Protein AF-A0A8H6AA14-F1 (afdb_monomer_lite)

Structure (mmCIF, N/CA/C/O backbone):
data_AF-A0A8H6AA14-F1
#
_entry.id   AF-A0A8H6AA14-F1
#
loop_
_atom_site.group_PDB
_atom_site.id
_atom_site.type_symbol
_atom_site.label_atom_id
_atom_site.label_alt_id
_atom_site.label_comp_id
_atom_site.label_asym_id
_atom_site.label_entity_id
_atom_site.label_seq_id
_atom_site.pdbx_PDB_ins_code
_atom_site.Cartn_x
_atom_site.Cartn_y
_atom_site.Cartn_z
_atom_site.occupancy
_atom_site.B_iso_or_equiv
_atom_site.auth_seq_id
_atom_site.auth_comp_id
_atom_site.auth_asym_id
_atom_site.auth_atom_id
_atom_site.pdbx_PDB_model_num
ATOM 1 N N . MET A 1 1 ? 26.663 -6.557 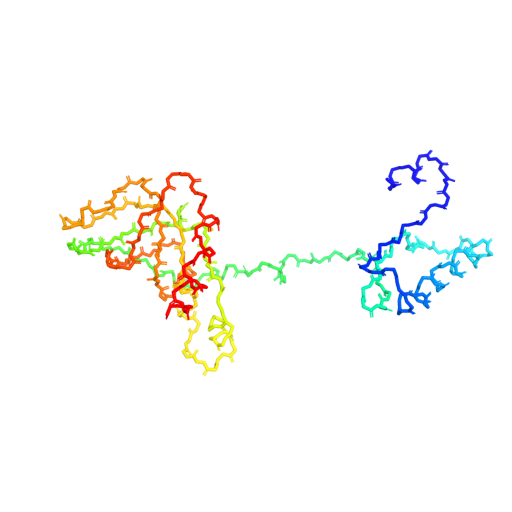-14.236 1.00 60.75 1 MET A N 1
ATOM 2 C CA . MET A 1 1 ? 26.935 -5.827 -15.497 1.00 60.75 1 MET A CA 1
ATOM 3 C C . MET A 1 1 ? 27.738 -4.546 -15.271 1.00 60.75 1 MET A C 1
ATOM 5 O O . MET A 1 1 ? 28.820 -4.457 -15.830 1.00 60.75 1 MET A O 1
ATOM 9 N N . ARG A 1 2 ? 27.305 -3.604 -14.412 1.00 67.81 2 ARG A N 1
ATOM 10 C CA . ARG A 1 2 ? 28.061 -2.362 -14.111 1.00 67.81 2 ARG A CA 1
ATOM 11 C C . ARG A 1 2 ? 29.506 -2.597 -13.630 1.00 67.81 2 ARG A C 1
ATOM 13 O O . ARG A 1 2 ? 30.420 -1.996 -14.179 1.00 67.81 2 ARG A O 1
ATOM 20 N N . THR A 1 3 ? 29.708 -3.508 -12.676 1.00 71.81 3 THR A N 1
ATOM 21 C CA . THR A 1 3 ? 31.042 -3.873 -12.153 1.00 71.81 3 THR A CA 1
ATOM 22 C C . THR A 1 3 ? 31.925 -4.509 -13.226 1.00 71.81 3 THR A C 1
ATOM 24 O O . THR A 1 3 ? 33.046 -4.073 -13.441 1.00 71.81 3 THR A O 1
ATOM 27 N N . ALA A 1 4 ? 31.374 -5.460 -13.989 1.00 67.44 4 ALA A N 1
ATOM 28 C CA . ALA A 1 4 ? 32.085 -6.111 -15.088 1.00 67.44 4 ALA A CA 1
ATOM 29 C C . ALA A 1 4 ? 32.545 -5.120 -16.176 1.00 67.44 4 ALA A C 1
ATOM 31 O O . ALA A 1 4 ? 33.612 -5.310 -16.743 1.00 67.44 4 ALA A O 1
ATOM 32 N N . ARG A 1 5 ? 31.788 -4.045 -16.446 1.00 72.06 5 ARG A N 1
ATOM 33 C CA . ARG A 1 5 ? 32.219 -2.978 -17.366 1.00 72.06 5 ARG A CA 1
ATOM 34 C C . ARG A 1 5 ? 33.437 -2.214 -16.839 1.00 72.06 5 ARG A C 1
ATOM 36 O O . ARG A 1 5 ? 34.335 -1.916 -17.612 1.00 72.06 5 ARG A O 1
ATOM 43 N N . GLN A 1 6 ? 33.461 -1.898 -15.545 1.00 69.38 6 GLN A N 1
ATOM 44 C CA . GLN A 1 6 ? 34.562 -1.146 -14.931 1.00 69.38 6 GLN A CA 1
ATOM 45 C C . GLN A 1 6 ? 35.826 -1.990 -14.743 1.00 69.38 6 GLN A C 1
ATOM 47 O O . GLN A 1 6 ? 36.925 -1.468 -14.872 1.00 69.38 6 GLN A O 1
ATOM 52 N N . GLU A 1 7 ? 35.677 -3.282 -14.449 1.00 75.06 7 GLU A N 1
ATOM 53 C CA . GLU A 1 7 ? 36.809 -4.172 -14.163 1.00 75.06 7 GLU A CA 1
ATOM 54 C C . GLU A 1 7 ? 37.401 -4.832 -15.413 1.00 75.06 7 GLU A C 1
ATOM 56 O O . GLU A 1 7 ? 38.596 -5.114 -15.442 1.00 75.06 7 GLU A O 1
ATOM 61 N N . LEU A 1 8 ? 36.588 -5.096 -16.442 1.00 74.06 8 LEU A N 1
ATOM 62 C CA . LEU A 1 8 ? 37.036 -5.790 -17.657 1.00 74.06 8 LEU A CA 1
ATOM 63 C C . LEU A 1 8 ? 37.378 -4.841 -18.813 1.00 74.06 8 LEU A C 1
ATOM 65 O O . LEU A 1 8 ? 37.746 -5.336 -19.875 1.00 74.06 8 LEU A O 1
ATOM 69 N N . ASP A 1 9 ? 37.208 -3.526 -18.629 1.00 66.00 9 ASP A N 1
ATOM 70 C CA . ASP A 1 9 ? 37.401 -2.479 -19.650 1.00 66.00 9 ASP A CA 1
ATOM 71 C C . ASP A 1 9 ? 36.726 -2.811 -20.999 1.00 66.00 9 ASP A C 1
ATOM 73 O O . ASP A 1 9 ? 37.245 -2.565 -22.086 1.00 66.00 9 ASP A O 1
ATOM 77 N N . LYS A 1 10 ? 35.552 -3.454 -20.930 1.00 68.06 10 LYS A N 1
ATOM 78 C CA . LYS A 1 10 ? 34.749 -3.819 -22.103 1.00 68.06 10 LYS A CA 1
ATOM 79 C C . LYS A 1 10 ? 33.637 -2.806 -22.302 1.00 68.06 10 LYS A C 1
ATOM 81 O O . LYS A 1 10 ? 32.900 -2.523 -21.358 1.00 68.06 10 LYS A O 1
ATOM 86 N N . ASP A 1 11 ? 33.443 -2.354 -23.538 1.00 72.25 11 ASP A N 1
ATOM 87 C CA . ASP A 1 11 ? 32.326 -1.479 -23.900 1.00 72.25 11 ASP A CA 1
ATOM 88 C C . ASP A 1 11 ? 31.006 -2.268 -23.948 1.00 72.25 11 ASP A C 1
ATOM 90 O O . ASP A 1 11 ? 30.581 -2.793 -24.976 1.00 72.25 11 ASP A O 1
ATOM 94 N N . ILE A 1 12 ? 30.400 -2.448 -22.773 1.00 77.44 12 ILE A N 1
ATOM 95 C CA . ILE A 1 12 ? 29.151 -3.188 -22.596 1.00 77.44 12 ILE A CA 1
ATOM 96 C C . ILE A 1 12 ? 28.013 -2.198 -22.344 1.00 77.44 12 ILE A C 1
ATOM 98 O O . ILE A 1 12 ? 27.970 -1.518 -21.309 1.00 77.44 12 ILE A O 1
ATOM 102 N N . VAL A 1 13 ? 27.038 -2.194 -23.253 1.00 81.94 13 VAL A N 1
ATOM 103 C CA . VAL A 1 13 ? 25.777 -1.457 -23.123 1.00 81.94 13 VAL A CA 1
ATOM 104 C C . VAL A 1 13 ? 24.651 -2.405 -22.716 1.00 81.94 13 VAL A C 1
ATOM 106 O O . VAL A 1 13 ? 24.553 -3.530 -23.200 1.00 81.94 13 VAL A O 1
ATOM 109 N N . THR A 1 14 ? 23.795 -1.948 -21.806 1.00 85.50 14 THR A N 1
ATOM 110 C CA . THR A 1 14 ? 22.588 -2.662 -21.375 1.00 85.50 14 THR A CA 1
ATOM 111 C C . THR A 1 14 ? 21.354 -1.963 -21.938 1.00 85.50 14 THR A C 1
ATOM 113 O O . THR A 1 14 ? 21.217 -0.746 -21.800 1.00 85.50 14 THR A O 1
ATOM 116 N N . VAL A 1 15 ? 20.463 -2.734 -22.561 1.00 88.06 15 VAL A N 1
ATOM 117 C CA . VAL A 1 15 ? 19.163 -2.266 -23.053 1.00 88.06 15 VAL A CA 1
ATOM 118 C C . VAL A 1 15 ? 18.080 -3.157 -22.461 1.00 88.06 15 VAL A C 1
ATOM 120 O O . VAL A 1 15 ? 18.102 -4.369 -22.665 1.00 88.06 15 VAL A O 1
ATOM 123 N N . GLU A 1 16 ? 17.158 -2.561 -21.716 1.00 90.25 16 GLU A N 1
ATOM 124 C CA . GLU A 1 16 ? 15.963 -3.223 -21.196 1.00 90.25 16 GLU A CA 1
ATOM 125 C C . GLU A 1 16 ? 14.781 -2.955 -22.131 1.00 90.25 16 GLU A C 1
ATOM 127 O O . GLU A 1 16 ? 14.622 -1.842 -22.628 1.00 90.25 16 GLU A O 1
ATOM 132 N N . LEU A 1 17 ? 13.976 -3.977 -22.403 1.00 90.62 17 LEU A N 1
ATOM 133 C CA . LEU A 1 17 ? 12.842 -3.918 -23.324 1.00 90.62 17 LEU A CA 1
ATOM 134 C C . LEU A 1 17 ? 11.603 -4.430 -22.596 1.00 90.62 17 LEU A C 1
ATOM 136 O O . LEU A 1 17 ? 11.635 -5.526 -22.036 1.00 90.62 17 LEU A O 1
ATOM 140 N N . ASP A 1 18 ? 10.512 -3.671 -22.645 1.00 89.62 18 ASP A N 1
ATOM 141 C CA . ASP A 1 18 ? 9.200 -4.134 -22.189 1.00 89.62 18 ASP A CA 1
ATOM 142 C C . ASP A 1 18 ? 8.660 -5.264 -23.084 1.00 89.62 18 ASP A C 1
ATOM 144 O O . ASP A 1 18 ? 8.129 -6.265 -22.594 1.00 89.62 18 ASP A O 1
ATOM 148 N N . ARG A 1 19 ? 8.825 -5.124 -24.405 1.00 87.19 19 ARG A N 1
ATOM 149 C CA . ARG A 1 19 ? 8.466 -6.097 -25.440 1.00 87.19 19 ARG A CA 1
ATOM 150 C C . ARG A 1 19 ? 9.470 -6.054 -26.587 1.00 87.19 19 ARG A C 1
ATOM 152 O O . ARG A 1 19 ? 9.967 -4.999 -26.965 1.00 87.19 19 ARG A O 1
ATOM 159 N N . PHE A 1 20 ? 9.728 -7.216 -27.180 1.00 88.56 20 PHE A N 1
ATOM 160 C CA . PHE A 1 20 ? 10.555 -7.333 -28.380 1.00 88.56 20 PHE A CA 1
ATOM 161 C C . PHE A 1 20 ? 9.657 -7.412 -29.619 1.00 88.56 20 PHE A C 1
ATOM 163 O O . PHE A 1 20 ? 9.232 -8.494 -30.024 1.00 88.56 20 PHE A O 1
ATOM 170 N N . ASP A 1 21 ? 9.313 -6.254 -30.182 1.00 90.06 21 ASP A N 1
ATOM 171 C CA . ASP A 1 21 ? 8.393 -6.140 -31.317 1.00 90.06 21 ASP A CA 1
ATOM 172 C C . ASP A 1 21 ? 8.803 -5.058 -32.336 1.00 90.06 21 ASP A C 1
ATOM 174 O O . ASP A 1 21 ? 9.800 -4.345 -32.178 1.00 90.06 21 ASP A O 1
ATOM 178 N N . ALA A 1 22 ? 8.003 -4.914 -33.397 1.00 90.06 22 ALA A N 1
ATOM 179 C CA . ALA A 1 22 ? 8.239 -3.931 -34.452 1.00 90.06 22 ALA A CA 1
ATOM 180 C C . ALA A 1 22 ? 8.207 -2.472 -33.956 1.00 90.06 22 ALA A C 1
ATOM 182 O O . ALA A 1 22 ? 8.804 -1.610 -34.598 1.00 90.06 22 ALA A O 1
ATOM 183 N N . LYS A 1 23 ? 7.545 -2.181 -32.826 1.00 89.62 23 LYS A N 1
ATOM 184 C CA . LYS A 1 23 ? 7.513 -0.836 -32.233 1.00 89.62 23 LYS A CA 1
ATOM 185 C C . LYS A 1 23 ? 8.811 -0.515 -31.497 1.00 89.62 23 LYS A C 1
ATOM 187 O O . LYS A 1 23 ? 9.264 0.622 -31.552 1.00 89.62 23 LYS A O 1
ATOM 192 N N . SER A 1 24 ? 9.428 -1.504 -30.849 1.00 90.06 24 SER A N 1
ATOM 193 C CA . SER A 1 24 ? 10.725 -1.346 -30.172 1.00 90.06 24 SER A CA 1
ATOM 194 C C . SER A 1 24 ? 11.923 -1.282 -31.132 1.00 90.06 24 SER A C 1
ATOM 196 O O . SER A 1 24 ? 12.962 -0.709 -30.793 1.00 90.06 24 SER A O 1
ATOM 198 N N . ALA A 1 25 ? 11.786 -1.836 -32.344 1.00 89.69 25 ALA A N 1
ATOM 199 C CA . ALA A 1 25 ? 12.891 -2.001 -33.289 1.00 89.69 25 ALA A CA 1
ATOM 200 C C . ALA A 1 25 ? 13.594 -0.683 -33.691 1.00 89.69 25 ALA A C 1
ATOM 202 O O . ALA A 1 25 ? 14.828 -0.659 -33.688 1.00 89.69 25 ALA A O 1
ATOM 203 N N . PRO A 1 26 ? 12.887 0.432 -33.975 1.00 91.38 26 PRO A N 1
ATOM 204 C CA . PRO A 1 26 ? 13.539 1.701 -34.299 1.00 91.38 26 PRO A CA 1
ATOM 205 C C . PRO A 1 26 ? 14.348 2.272 -33.130 1.00 91.38 26 PRO A C 1
ATOM 207 O O . PRO A 1 26 ? 15.459 2.760 -33.332 1.00 91.38 2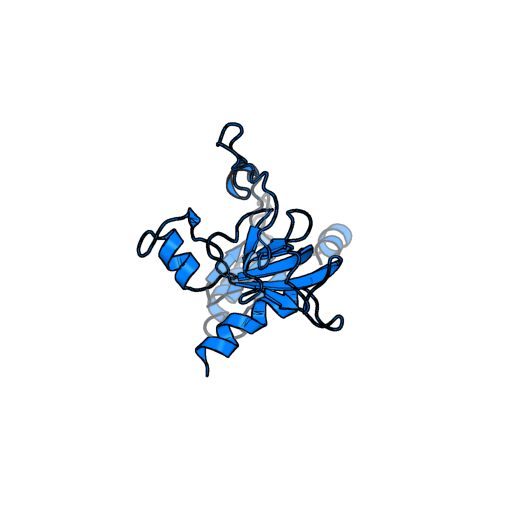6 PRO A O 1
ATOM 210 N N . ALA A 1 27 ? 13.823 2.184 -31.904 1.00 87.31 27 ALA A N 1
ATOM 211 C CA . ALA A 1 27 ? 14.513 2.648 -30.701 1.00 87.31 27 ALA A CA 1
ATOM 212 C C . ALA A 1 27 ? 15.769 1.810 -30.415 1.00 87.31 27 ALA A C 1
ATOM 214 O O . ALA A 1 27 ? 16.825 2.358 -30.099 1.00 87.31 27 ALA A O 1
ATOM 215 N N . LEU A 1 28 ? 15.693 0.489 -30.604 1.00 87.38 28 LEU A N 1
ATOM 216 C CA . LEU A 1 28 ? 16.850 -0.394 -30.479 1.00 87.38 28 LEU A CA 1
ATOM 217 C C . LEU A 1 28 ? 17.919 -0.080 -31.538 1.00 87.38 28 LEU A C 1
ATOM 219 O O . LEU A 1 28 ? 19.103 -0.005 -31.210 1.00 87.38 28 LEU A O 1
ATOM 223 N N . ALA A 1 29 ? 17.512 0.175 -32.786 1.00 88.81 29 ALA A N 1
ATOM 224 C CA . ALA A 1 29 ? 18.426 0.566 -33.858 1.00 88.81 29 ALA A CA 1
ATOM 225 C C . ALA A 1 29 ? 19.147 1.891 -33.555 1.00 88.81 29 ALA A C 1
ATOM 227 O O . ALA A 1 29 ? 20.341 2.006 -33.822 1.00 88.81 29 ALA A O 1
ATOM 228 N N . GLN A 1 30 ? 18.469 2.866 -32.936 1.00 84.81 30 GLN A N 1
ATOM 229 C CA . GLN A 1 30 ? 19.110 4.108 -32.481 1.00 84.81 30 GLN A CA 1
ATOM 230 C C . GLN A 1 30 ? 20.216 3.841 -31.456 1.00 84.81 30 GLN A C 1
ATOM 232 O O . GLN A 1 30 ? 21.288 4.439 -31.544 1.00 84.81 30 GLN A O 1
ATOM 237 N N . VAL A 1 31 ? 19.981 2.931 -30.505 1.00 85.44 31 VAL A N 1
ATOM 238 C CA . VAL A 1 31 ? 20.992 2.564 -29.505 1.00 85.44 31 VAL A CA 1
ATOM 239 C C . VAL A 1 31 ? 22.187 1.879 -30.166 1.00 85.44 31 VAL A C 1
ATOM 241 O O . VAL A 1 31 ? 23.321 2.240 -29.867 1.00 85.44 31 VAL A O 1
ATOM 244 N N . VAL A 1 32 ? 21.950 0.945 -31.093 1.00 85.25 32 VAL A N 1
ATOM 245 C CA . VAL A 1 32 ? 23.013 0.240 -31.831 1.00 85.25 32 VAL A CA 1
ATOM 246 C C . VAL A 1 32 ? 23.838 1.204 -32.687 1.00 85.25 32 VAL A C 1
ATOM 248 O O . VAL A 1 32 ? 25.062 1.191 -32.597 1.00 85.25 32 VAL A O 1
ATOM 251 N N . ASN A 1 33 ? 23.196 2.091 -33.453 1.00 84.19 33 ASN A N 1
ATOM 252 C CA . ASN A 1 33 ? 23.898 3.102 -34.254 1.00 84.19 33 ASN A CA 1
ATOM 253 C C . ASN A 1 33 ? 24.752 4.019 -33.372 1.00 84.19 33 ASN A C 1
ATOM 255 O O . ASN A 1 33 ? 25.906 4.291 -33.687 1.00 84.19 33 ASN A O 1
ATOM 259 N N . LYS A 1 34 ? 24.228 4.409 -32.205 1.00 78.19 34 LYS A N 1
ATOM 260 C CA . LYS A 1 34 ? 24.980 5.194 -31.224 1.00 78.19 34 LYS A CA 1
ATOM 261 C C . LYS A 1 34 ? 26.190 4.444 -30.657 1.00 78.19 34 LYS A C 1
ATOM 263 O O . LYS A 1 34 ? 27.136 5.101 -30.240 1.00 78.19 34 LYS A O 1
ATOM 268 N N . MET A 1 35 ? 26.183 3.110 -30.607 1.00 75.88 35 MET A N 1
ATOM 269 C CA . MET A 1 35 ? 27.384 2.344 -30.242 1.00 75.88 35 MET A CA 1
ATOM 270 C C . MET A 1 35 ? 28.435 2.400 -31.350 1.00 75.88 35 MET A C 1
ATOM 272 O O . MET A 1 35 ? 29.598 2.640 -31.054 1.00 75.88 35 MET A O 1
ATOM 276 N N . TYR A 1 36 ? 28.026 2.251 -32.613 1.00 73.56 36 TYR A N 1
ATOM 277 C CA . TYR A 1 36 ? 28.947 2.337 -33.751 1.00 73.56 36 TYR A CA 1
ATOM 278 C C . TYR A 1 36 ? 29.604 3.720 -33.881 1.00 73.56 36 TYR A C 1
ATOM 280 O O . TYR A 1 36 ? 30.804 3.803 -34.125 1.00 73.56 36 TYR A O 1
ATOM 288 N N . ASP A 1 37 ? 28.854 4.803 -33.658 1.00 69.75 37 ASP A N 1
ATOM 289 C CA . ASP A 1 37 ? 29.389 6.170 -33.765 1.00 69.75 37 ASP A CA 1
ATOM 290 C C . ASP A 1 37 ? 30.324 6.559 -32.599 1.00 69.75 37 ASP A C 1
ATOM 292 O O . ASP A 1 37 ? 31.156 7.462 -32.736 1.00 69.75 37 ASP A O 1
ATOM 296 N N . ARG A 1 38 ? 30.234 5.879 -31.445 1.00 66.19 38 ARG A N 1
ATOM 297 C CA . ARG A 1 38 ? 31.074 6.162 -30.261 1.00 66.19 38 ARG A CA 1
ATOM 298 C C . ARG A 1 38 ? 32.549 5.848 -30.469 1.00 66.19 38 ARG A C 1
ATOM 300 O O . ARG A 1 38 ? 33.383 6.525 -29.869 1.00 66.19 38 ARG A O 1
ATOM 307 N N . ASP A 1 39 ? 32.874 4.886 -31.329 1.00 57.66 39 ASP A N 1
ATOM 308 C CA . ASP A 1 39 ? 34.265 4.540 -31.650 1.00 57.66 39 ASP A CA 1
ATOM 309 C C . ASP A 1 39 ? 35.026 5.714 -32.303 1.00 57.66 39 ASP A C 1
ATOM 311 O O . ASP A 1 39 ? 36.256 5.755 -32.283 1.00 57.66 39 ASP A O 1
ATOM 315 N N . ILE A 1 40 ? 34.308 6.715 -32.833 1.00 52.09 40 ILE A N 1
ATOM 316 C CA . ILE A 1 40 ? 34.875 7.845 -33.583 1.00 52.09 40 ILE A CA 1
ATOM 317 C C . ILE A 1 40 ? 35.107 9.083 -32.695 1.00 52.09 40 ILE A C 1
ATOM 319 O O . ILE A 1 40 ? 36.028 9.859 -32.954 1.00 52.09 40 ILE A O 1
ATOM 323 N N . GLN A 1 41 ? 34.322 9.285 -31.629 1.00 52.03 41 GLN A N 1
ATOM 324 C CA . GLN A 1 41 ? 34.419 10.468 -30.761 1.00 52.03 41 GLN A CA 1
ATOM 325 C C . GLN A 1 41 ? 34.493 10.081 -29.277 1.00 52.03 41 GLN A C 1
ATOM 327 O O . GLN A 1 41 ? 33.504 10.072 -28.553 1.00 52.03 41 GLN A O 1
ATOM 332 N N . ARG A 1 42 ? 35.712 9.812 -28.794 1.00 51.75 42 ARG A N 1
ATOM 333 C CA . ARG A 1 42 ? 36.045 9.475 -27.391 1.00 51.75 42 ARG A CA 1
ATOM 334 C C . ARG A 1 42 ? 35.852 10.620 -26.367 1.00 51.75 42 ARG A C 1
ATOM 336 O O . ARG A 1 42 ? 36.511 10.629 -25.331 1.00 51.75 42 ARG A O 1
ATOM 343 N N . VAL A 1 43 ? 34.982 11.600 -26.625 1.00 46.53 43 VAL A N 1
ATOM 344 C CA . VAL A 1 43 ? 34.798 12.795 -25.773 1.00 46.53 43 VAL A CA 1
ATOM 345 C C . VAL A 1 43 ? 33.338 12.954 -25.343 1.00 46.53 43 VAL A C 1
ATOM 347 O O . VAL A 1 43 ? 32.770 14.033 -25.432 1.00 46.53 43 VAL A O 1
ATOM 350 N N . ASP A 1 44 ? 32.722 11.886 -24.840 1.00 49.47 44 ASP A N 1
ATOM 351 C CA . ASP A 1 44 ? 31.486 12.011 -24.066 1.00 49.47 44 ASP A CA 1
ATOM 352 C C . ASP A 1 44 ? 31.791 11.700 -22.603 1.00 49.47 44 ASP A C 1
ATOM 354 O O . ASP A 1 44 ? 32.135 10.578 -22.238 1.00 49.47 44 ASP A O 1
ATOM 358 N N . VAL A 1 45 ? 31.668 12.717 -21.750 1.00 46.53 45 VAL A N 1
ATOM 359 C CA . VAL A 1 45 ? 31.983 12.632 -20.313 1.00 46.53 45 VAL A CA 1
ATOM 360 C C . VAL A 1 45 ? 31.021 11.681 -19.576 1.00 46.53 45 VAL A C 1
ATOM 362 O O . VAL A 1 45 ? 31.365 11.179 -18.513 1.00 46.53 45 VAL A O 1
ATOM 365 N N . PHE A 1 46 ? 29.864 11.341 -20.162 1.00 50.66 46 PHE A N 1
ATOM 366 C CA . PHE A 1 46 ? 28.975 10.275 -19.680 1.00 50.66 46 PHE A CA 1
ATOM 367 C C . PHE A 1 46 ? 28.189 9.644 -20.836 1.00 50.66 46 PHE A C 1
ATOM 369 O O . PHE A 1 46 ? 27.049 10.037 -21.107 1.00 50.66 46 PHE A O 1
ATOM 376 N N . PRO A 1 47 ? 28.737 8.639 -21.528 1.00 57.34 47 PRO A N 1
ATOM 377 C CA . PRO A 1 47 ? 28.037 8.039 -22.640 1.00 57.34 47 PRO A CA 1
ATOM 378 C C . PRO A 1 47 ? 27.078 7.010 -22.031 1.00 57.34 47 PRO A C 1
ATOM 380 O O . PRO A 1 47 ? 27.477 5.896 -21.719 1.00 57.34 47 PRO A O 1
ATOM 383 N N . GLY A 1 48 ? 25.816 7.397 -21.789 1.00 65.25 48 GLY A N 1
ATOM 384 C CA . GLY A 1 48 ? 24.810 6.548 -21.132 1.00 65.25 48 GLY A CA 1
ATOM 385 C C . GLY A 1 48 ? 24.897 5.101 -21.626 1.00 65.25 48 GLY A C 1
ATOM 386 O O . GLY A 1 48 ? 24.829 4.852 -22.828 1.00 65.25 48 GLY A O 1
ATOM 387 N N . TYR A 1 49 ? 25.176 4.169 -20.721 1.00 75.44 49 TYR A N 1
ATOM 388 C CA . TYR A 1 49 ? 25.394 2.754 -21.047 1.00 75.44 49 TYR A CA 1
ATOM 389 C C . TYR A 1 49 ? 24.168 1.897 -20.724 1.00 75.44 49 TYR A C 1
ATOM 391 O O . TYR A 1 49 ? 24.226 0.669 -20.771 1.00 75.44 49 TYR A O 1
ATOM 399 N N . GLU A 1 50 ? 23.090 2.549 -20.308 1.00 84.38 50 GLU A N 1
ATOM 400 C CA . GLU A 1 50 ? 21.883 1.920 -19.807 1.00 84.38 50 GLU A CA 1
ATOM 401 C C . GLU A 1 50 ? 20.690 2.629 -20.418 1.00 84.38 50 GLU A C 1
ATOM 403 O O . GLU A 1 50 ? 20.508 3.841 -20.252 1.00 84.38 50 GLU A O 1
ATOM 408 N N . TYR A 1 51 ? 19.916 1.845 -21.151 1.00 87.12 51 TYR A N 1
ATOM 409 C CA . TYR A 1 51 ? 18.744 2.277 -21.882 1.00 87.12 51 TYR A CA 1
ATOM 410 C C . TYR A 1 51 ? 17.570 1.395 -21.487 1.00 87.12 51 TYR A C 1
ATOM 412 O O . TYR A 1 51 ? 17.744 0.198 -21.263 1.00 87.12 51 TYR A O 1
ATOM 420 N N . ALA A 1 52 ? 16.380 1.976 -21.450 1.00 89.38 52 ALA A N 1
ATOM 421 C CA . ALA A 1 52 ? 15.138 1.229 -21.345 1.00 89.38 52 ALA A CA 1
ATOM 422 C C . ALA A 1 52 ? 14.229 1.632 -22.503 1.00 89.38 52 ALA A C 1
ATOM 424 O O . ALA A 1 52 ? 14.135 2.812 -22.830 1.00 89.38 52 ALA A O 1
ATOM 425 N N . ILE A 1 53 ? 13.581 0.669 -23.139 1.00 89.62 53 ILE A N 1
ATOM 426 C CA . ILE A 1 53 ? 12.604 0.899 -24.195 1.00 89.62 53 ILE A CA 1
ATOM 427 C C . ILE A 1 53 ? 11.255 0.427 -23.665 1.00 89.62 53 ILE A C 1
ATOM 429 O O . ILE A 1 53 ? 11.124 -0.724 -23.252 1.00 89.62 53 ILE A O 1
ATOM 433 N N . SER A 1 54 ? 10.285 1.338 -23.647 1.00 90.00 54 SER A N 1
ATOM 434 C CA . SER A 1 54 ? 8.924 1.078 -23.176 1.00 90.00 54 SER A CA 1
ATOM 435 C C . SER A 1 54 ? 7.927 1.701 -24.141 1.00 90.00 54 SER A C 1
ATOM 437 O O . SER A 1 54 ? 8.069 2.874 -24.491 1.00 90.00 54 SER A O 1
ATOM 439 N N . GLU A 1 55 ? 6.965 0.919 -24.636 1.00 87.75 55 GLU A N 1
ATOM 440 C CA . GLU A 1 55 ? 5.987 1.344 -25.652 1.00 87.75 55 GLU A CA 1
ATOM 441 C C . GLU A 1 55 ? 6.645 1.986 -26.898 1.00 87.75 55 GLU A C 1
ATOM 443 O O . GLU A 1 55 ? 6.111 2.905 -27.522 1.00 87.75 55 GLU A O 1
ATOM 448 N N . GLY A 1 56 ? 7.841 1.509 -27.267 1.00 84.19 56 GLY A N 1
ATOM 449 C CA . GLY A 1 56 ? 8.632 2.027 -28.392 1.00 84.19 56 GLY A CA 1
ATOM 450 C C . GLY A 1 56 ? 9.385 3.339 -28.120 1.00 84.19 56 GLY A C 1
ATOM 451 O O . GLY A 1 56 ? 10.051 3.852 -29.020 1.00 84.19 56 GLY A O 1
ATOM 452 N N . LEU A 1 57 ? 9.325 3.881 -26.900 1.00 85.88 57 LEU A N 1
ATOM 453 C CA . LEU A 1 57 ? 10.055 5.083 -26.493 1.00 85.88 57 LEU A CA 1
ATOM 454 C C . LEU A 1 57 ? 11.387 4.725 -25.836 1.00 85.88 57 LEU A C 1
ATOM 456 O O . LEU A 1 57 ? 11.443 3.880 -24.947 1.00 85.88 57 LEU A O 1
ATOM 460 N N . LEU A 1 58 ? 12.460 5.400 -26.257 1.00 87.00 58 LEU A N 1
ATOM 461 C CA . LEU A 1 58 ? 13.796 5.232 -25.693 1.00 87.00 58 LEU A CA 1
ATOM 462 C C . LEU A 1 58 ? 13.985 6.125 -24.459 1.00 87.00 58 LEU A C 1
ATOM 464 O O . LEU A 1 58 ? 13.987 7.352 -24.554 1.00 87.00 58 LEU A O 1
ATOM 468 N N . HIS A 1 59 ? 14.225 5.502 -23.314 1.00 85.69 59 HIS A N 1
ATOM 469 C CA . HIS A 1 59 ? 14.562 6.145 -22.053 1.00 85.69 59 HIS A CA 1
ATOM 470 C C . HIS A 1 59 ? 16.055 5.995 -21.756 1.00 85.69 59 HIS A C 1
ATOM 472 O O . HIS A 1 59 ? 16.639 4.920 -21.907 1.00 85.69 59 HIS A O 1
ATOM 478 N N . VAL A 1 60 ? 16.666 7.083 -21.288 1.00 83.88 60 VAL A N 1
ATOM 479 C CA . VAL A 1 60 ? 18.067 7.123 -20.855 1.00 83.88 60 VAL A CA 1
ATOM 480 C C . VAL A 1 60 ? 18.095 7.423 -19.365 1.00 83.88 60 VAL A C 1
ATOM 482 O O . VAL A 1 60 ? 17.502 8.404 -18.914 1.00 83.88 60 VAL A O 1
ATOM 485 N N . SER A 1 61 ? 18.785 6.584 -18.595 1.00 68.38 61 SER A N 1
ATOM 486 C CA . SER A 1 61 ? 18.924 6.804 -17.158 1.00 68.38 61 SER A CA 1
ATOM 487 C C . SER A 1 61 ? 19.903 7.948 -16.886 1.00 68.38 61 SER A C 1
ATOM 489 O O . SER A 1 61 ? 21.118 7.782 -17.010 1.00 68.38 61 SER A O 1
ATOM 491 N N . SER A 1 62 ? 19.376 9.091 -16.455 1.00 68.88 62 SER A N 1
ATOM 492 C CA . SER A 1 62 ? 20.165 10.227 -15.970 1.00 68.88 62 SER A CA 1
ATOM 493 C C . SER A 1 62 ? 20.116 10.291 -14.447 1.00 68.88 62 SER A C 1
ATOM 495 O O . SER A 1 62 ? 19.053 10.168 -13.842 1.00 68.88 62 SER A O 1
ATOM 497 N N . HIS A 1 63 ? 21.268 10.511 -13.814 1.00 61.72 63 HIS A N 1
ATOM 498 C CA . HIS A 1 63 ? 21.343 10.702 -12.368 1.00 61.72 63 HIS A CA 1
ATOM 499 C C . HIS A 1 63 ? 21.283 12.198 -12.067 1.00 61.72 63 HIS A C 1
ATOM 501 O O . HIS A 1 63 ? 22.192 12.944 -12.428 1.00 61.72 63 HIS A O 1
ATOM 507 N N . TYR A 1 64 ? 20.225 12.627 -11.387 1.00 60.59 64 TYR A N 1
ATOM 508 C CA . TYR A 1 64 ? 20.120 13.975 -10.840 1.00 60.59 64 TYR A CA 1
ATOM 509 C C . TYR A 1 64 ? 20.080 13.895 -9.320 1.00 60.59 64 TYR A C 1
ATOM 511 O O . TYR A 1 64 ? 19.367 13.071 -8.745 1.00 60.59 64 TYR A O 1
ATOM 519 N N . TRP A 1 65 ? 20.823 14.779 -8.660 1.00 60.16 65 TRP A N 1
ATOM 520 C CA . TRP A 1 65 ? 20.689 14.990 -7.225 1.00 60.16 65 TRP A CA 1
ATOM 521 C C . TRP A 1 65 ? 19.365 15.712 -6.962 1.00 60.16 65 TRP A C 1
ATOM 523 O O . TRP A 1 65 ? 19.295 16.938 -6.986 1.00 60.16 65 TRP A O 1
ATOM 533 N N . ALA A 1 66 ? 18.292 14.954 -6.749 1.00 56.56 66 ALA A N 1
ATOM 534 C CA . ALA A 1 66 ? 17.022 15.519 -6.318 1.00 56.56 66 ALA A CA 1
ATOM 535 C C . ALA A 1 66 ? 17.057 15.749 -4.802 1.00 56.56 66 ALA A C 1
ATOM 537 O O . ALA A 1 66 ? 17.313 14.832 -4.021 1.00 56.56 66 ALA A O 1
ATOM 538 N N . THR A 1 67 ? 16.790 16.979 -4.361 1.00 54.75 67 THR A N 1
ATOM 539 C CA . THR A 1 67 ? 16.573 17.240 -2.936 1.00 54.75 67 THR A CA 1
ATOM 540 C C . THR A 1 67 ? 15.266 16.575 -2.502 1.00 54.75 67 THR A C 1
ATOM 542 O O . THR A 1 67 ? 14.223 16.791 -3.117 1.00 54.75 67 THR A O 1
ATOM 545 N N . VAL A 1 68 ? 15.310 15.812 -1.406 1.00 55.19 68 VAL A N 1
ATOM 546 C CA . VAL A 1 68 ? 14.205 14.983 -0.870 1.00 55.19 68 VAL A CA 1
ATOM 547 C C . VAL A 1 68 ? 12.896 15.760 -0.625 1.00 55.19 68 VAL A C 1
ATOM 549 O O . VAL A 1 68 ? 11.830 15.162 -0.542 1.00 55.19 68 VAL A O 1
ATOM 552 N N . ASN A 1 69 ? 12.961 17.096 -0.590 1.00 52.69 69 ASN A N 1
ATOM 553 C CA . ASN A 1 69 ? 11.830 18.014 -0.423 1.00 52.69 69 ASN A CA 1
ATOM 554 C C . ASN A 1 69 ? 10.651 17.792 -1.389 1.00 52.69 69 ASN A C 1
ATOM 556 O O . ASN A 1 69 ? 9.546 18.209 -1.062 1.00 52.69 69 ASN A O 1
ATOM 560 N N . PHE A 1 70 ? 10.878 17.198 -2.564 1.00 48.62 70 PHE A N 1
ATOM 561 C CA . PHE A 1 70 ? 9.822 16.944 -3.553 1.00 48.62 70 PHE A CA 1
ATOM 562 C C . PHE A 1 70 ? 9.151 15.572 -3.414 1.00 48.62 70 PHE A C 1
ATOM 564 O O . PHE A 1 70 ? 8.062 15.379 -3.944 1.00 48.62 70 PHE A O 1
ATOM 571 N N . VAL A 1 71 ? 9.793 14.614 -2.738 1.00 48.00 71 VAL A N 1
ATOM 572 C CA . VAL A 1 71 ? 9.360 13.202 -2.720 1.00 48.00 71 VAL A CA 1
ATOM 573 C C . VAL A 1 71 ? 8.714 12.833 -1.388 1.00 48.00 71 VAL A C 1
ATOM 575 O O . VAL A 1 71 ? 7.817 11.993 -1.346 1.00 48.00 71 VAL A O 1
ATOM 578 N N . THR A 1 72 ? 9.121 13.481 -0.296 1.00 47.94 72 THR A N 1
ATOM 579 C CA . THR A 1 72 ? 8.455 13.346 0.997 1.00 47.94 72 THR A CA 1
ATOM 580 C C . THR A 1 72 ? 7.649 14.608 1.293 1.00 47.94 72 THR A C 1
ATOM 582 O O . THR A 1 72 ? 8.191 15.713 1.201 1.00 47.94 72 THR A O 1
ATOM 585 N N . PRO A 1 73 ? 6.359 14.498 1.667 1.00 50.25 73 PRO A N 1
ATOM 586 C CA . PRO A 1 73 ? 5.650 15.652 2.190 1.00 50.25 73 PRO A CA 1
ATOM 587 C C . PRO A 1 73 ? 6.433 16.156 3.402 1.00 50.25 73 PRO A C 1
ATOM 589 O O . PRO A 1 73 ? 6.702 15.398 4.339 1.00 50.25 73 PRO A O 1
ATOM 592 N N . ARG A 1 74 ? 6.835 17.432 3.382 1.00 48.16 74 ARG A N 1
ATOM 593 C CA . ARG A 1 74 ? 7.361 18.072 4.586 1.00 48.16 74 ARG A CA 1
ATOM 594 C C . ARG A 1 74 ? 6.287 17.940 5.654 1.00 48.16 74 ARG A C 1
ATOM 596 O O . ARG A 1 74 ? 5.159 18.394 5.464 1.00 48.16 74 ARG A O 1
ATOM 603 N N . PHE A 1 75 ? 6.626 17.312 6.775 1.00 51.22 75 PHE A N 1
ATOM 604 C CA . PHE A 1 75 ? 5.809 17.450 7.968 1.00 51.22 75 PHE A CA 1
ATOM 605 C C . PHE A 1 75 ? 5.831 18.934 8.316 1.00 51.22 75 PHE A C 1
ATOM 607 O O . PHE A 1 75 ? 6.850 19.441 8.775 1.00 51.22 75 PHE A O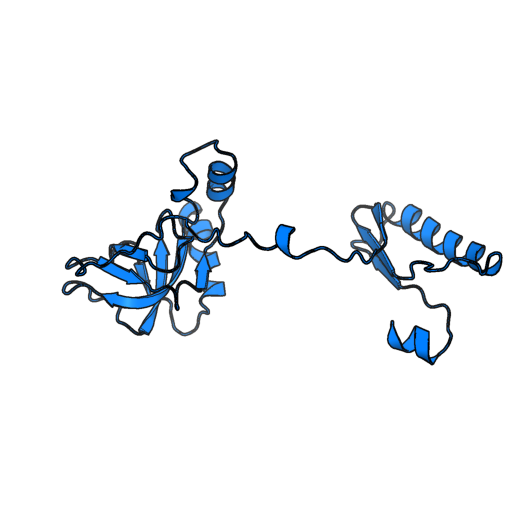 1
ATOM 614 N N . ASN A 1 76 ? 4.743 19.647 8.025 1.00 50.81 76 ASN A N 1
ATOM 615 C CA . ASN A 1 76 ? 4.625 21.039 8.421 1.00 50.81 76 ASN A CA 1
ATOM 616 C C . ASN A 1 76 ? 4.630 21.078 9.954 1.00 50.81 76 ASN A C 1
ATOM 618 O O . ASN A 1 76 ? 3.643 20.739 10.617 1.00 50.81 76 ASN A O 1
ATOM 622 N N . GLU A 1 77 ? 5.772 21.449 10.524 1.00 51.94 77 GLU A N 1
ATOM 623 C CA . GLU A 1 77 ? 5.865 21.807 11.928 1.00 51.94 77 GLU A CA 1
ATOM 624 C C . GLU A 1 77 ? 4.932 23.001 12.162 1.00 51.94 77 GLU A C 1
ATOM 626 O O . GLU A 1 77 ? 4.997 24.003 11.455 1.00 51.94 77 GLU A O 1
ATOM 631 N N . GLY A 1 78 ? 3.988 22.855 13.095 1.00 51.94 78 GLY A N 1
ATOM 632 C CA . GLY A 1 78 ? 2.998 23.892 13.403 1.00 51.94 78 GLY A CA 1
ATOM 633 C C . GLY A 1 78 ? 1.588 23.671 12.846 1.00 51.94 78 GLY A C 1
ATOM 634 O O . GLY A 1 78 ? 0.696 24.442 13.190 1.00 51.94 78 GLY A O 1
ATOM 635 N N . VAL A 1 79 ? 1.319 22.612 12.067 1.00 52.09 79 VAL A N 1
ATOM 636 C CA . VAL A 1 79 ? -0.082 22.232 11.784 1.00 52.09 79 VAL A CA 1
ATOM 637 C C . VAL A 1 79 ? -0.694 21.649 13.059 1.00 52.09 79 VAL A C 1
ATOM 639 O O . VAL A 1 79 ? -0.058 20.787 13.679 1.00 52.09 79 VAL A O 1
ATOM 642 N N . PRO A 1 80 ? -1.911 22.064 13.461 1.00 50.81 80 PRO A N 1
ATOM 643 C CA . PRO A 1 80 ? -2.596 21.488 14.607 1.00 50.81 80 PRO A CA 1
ATOM 644 C C . PRO A 1 80 ? -2.681 19.967 14.472 1.00 50.81 80 PRO A C 1
ATOM 646 O O . PRO A 1 80 ? -3.419 19.421 13.650 1.00 50.81 80 PRO A O 1
ATOM 649 N N . LYS A 1 81 ? -1.905 19.256 15.290 1.00 53.66 81 LYS A N 1
ATOM 650 C CA . LYS A 1 81 ? -2.034 17.808 15.419 1.00 53.66 81 LYS A CA 1
ATOM 651 C C . LYS A 1 81 ? -3.305 17.562 16.218 1.00 53.66 81 LYS A C 1
ATOM 653 O O . LYS A 1 81 ? -3.379 17.938 17.385 1.00 53.66 81 LYS A O 1
ATOM 658 N N . LYS A 1 82 ? -4.313 16.943 15.599 1.00 52.34 82 LYS A N 1
ATOM 659 C CA . LYS A 1 82 ? -5.514 16.516 16.325 1.00 52.34 82 LYS A CA 1
ATOM 660 C C . LYS A 1 82 ? -5.113 15.413 17.303 1.00 52.34 82 LYS A C 1
ATOM 662 O O . LYS A 1 82 ? -4.925 14.262 16.915 1.00 52.34 82 LYS A O 1
ATOM 667 N N . LEU A 1 83 ? -4.946 15.793 18.563 1.00 45.53 83 LEU A N 1
ATOM 668 C CA . LEU A 1 83 ? -4.724 14.877 19.666 1.00 45.53 83 LEU A CA 1
ATOM 669 C C . LEU A 1 83 ? -6.086 14.407 20.170 1.00 45.53 83 LEU A C 1
ATOM 671 O O . LEU A 1 83 ? -6.765 15.110 20.912 1.00 45.53 83 LEU A O 1
ATOM 675 N N . SER A 1 84 ? -6.498 13.220 19.741 1.00 54.41 84 SER A N 1
ATOM 676 C CA . SER A 1 84 ? -7.668 12.558 20.308 1.00 54.41 84 SER A CA 1
ATOM 677 C C . SER A 1 84 ? -7.256 11.898 21.627 1.00 54.41 84 SER A C 1
ATOM 679 O O . SER A 1 84 ? -6.731 10.786 21.632 1.00 54.41 84 SER A O 1
ATOM 681 N N . LEU A 1 85 ? -7.429 12.608 22.741 1.00 46.00 85 LEU A N 1
ATOM 682 C CA . LEU A 1 85 ? -7.391 12.041 24.091 1.00 46.00 85 LEU A CA 1
ATOM 683 C C . LEU A 1 85 ? -8.842 11.809 24.518 1.00 46.00 85 LEU A C 1
ATOM 685 O O . LEU A 1 85 ? -9.552 12.761 24.825 1.00 46.00 85 LEU A O 1
ATOM 689 N N . GLY A 1 86 ? -9.292 10.557 24.483 1.00 52.75 86 GLY A N 1
ATOM 690 C CA . GLY A 1 86 ? -10.654 10.185 24.855 1.00 52.75 86 GLY A CA 1
ATOM 691 C C . GLY A 1 86 ? -10.700 8.823 25.540 1.00 52.75 86 GLY A C 1
ATOM 692 O O . GLY A 1 86 ? -9.896 7.932 25.243 1.00 52.75 86 GLY A O 1
ATOM 693 N N . ALA A 1 87 ? -11.631 8.671 26.482 1.00 60.81 87 ALA A N 1
ATOM 694 C CA . ALA A 1 87 ? -12.095 7.354 26.896 1.00 60.81 87 ALA A CA 1
ATOM 695 C C . ALA A 1 87 ? -12.873 6.745 25.719 1.00 60.81 87 ALA A C 1
ATOM 697 O O . ALA A 1 87 ? -13.675 7.446 25.109 1.00 60.81 87 ALA A O 1
ATOM 698 N N . LEU A 1 88 ? -12.595 5.484 25.379 1.00 67.81 88 LEU A N 1
ATOM 699 C CA . LEU A 1 88 ? -13.340 4.787 24.332 1.00 67.81 88 LEU A CA 1
ATOM 700 C C . LEU A 1 88 ? -14.797 4.627 24.751 1.00 67.81 88 LEU A C 1
ATOM 702 O O . LEU A 1 88 ? -15.068 4.252 25.896 1.00 67.81 88 LEU A O 1
ATOM 706 N N . GLY A 1 89 ? -15.710 4.867 23.814 1.00 73.75 89 GLY A N 1
ATOM 707 C CA . GLY A 1 89 ? -17.088 4.420 23.951 1.00 73.75 89 GLY A CA 1
ATOM 708 C C . GLY A 1 89 ? -17.173 2.887 24.062 1.00 73.75 89 GLY A C 1
ATOM 709 O O . GLY A 1 89 ? -16.233 2.187 23.674 1.00 73.75 89 GLY A O 1
ATOM 710 N N . PRO A 1 90 ? -18.288 2.337 24.577 1.00 71.19 90 PRO A N 1
ATOM 711 C CA . PRO A 1 90 ? -18.457 0.892 24.759 1.00 71.19 90 PRO A CA 1
ATOM 712 C C . PRO A 1 90 ? -18.252 0.072 23.476 1.00 71.19 90 PRO A C 1
ATOM 714 O O . PRO A 1 90 ? -17.667 -1.004 23.557 1.00 71.19 90 PRO A O 1
ATOM 717 N N . ASP A 1 91 ? -18.649 0.621 22.321 1.00 73.69 91 ASP A N 1
ATOM 718 C CA . ASP A 1 91 ? -18.652 -0.042 21.002 1.00 73.69 91 ASP A CA 1
ATOM 719 C C . ASP A 1 91 ? -17.524 0.453 20.071 1.00 73.69 91 ASP A C 1
ATOM 721 O O . ASP A 1 91 ? -17.563 0.289 18.844 1.00 73.69 91 ASP A O 1
ATOM 725 N N . GLU A 1 92 ? -16.541 1.160 20.628 1.00 71.31 92 GLU A N 1
ATOM 726 C CA . GLU A 1 92 ? -15.442 1.738 19.861 1.00 71.31 92 GLU A CA 1
ATOM 727 C C . GLU A 1 92 ? -14.174 0.884 19.966 1.00 71.31 92 GLU A C 1
ATOM 729 O O . GLU A 1 92 ? -13.878 0.268 20.987 1.00 71.31 92 GLU A O 1
ATOM 734 N N . ILE A 1 93 ? -13.374 0.887 18.906 1.00 59.44 93 ILE A N 1
ATOM 735 C CA . ILE A 1 93 ? -12.046 0.279 18.849 1.00 59.44 93 ILE A CA 1
ATOM 736 C C . ILE A 1 93 ? -11.038 1.367 18.497 1.00 59.44 93 ILE A C 1
ATOM 738 O O . ILE A 1 93 ? -11.210 2.102 17.525 1.00 59.44 93 ILE A O 1
ATOM 742 N N . GLU A 1 94 ? -9.945 1.440 19.255 1.00 69.12 94 GLU A N 1
ATOM 743 C CA . GLU A 1 94 ? -8.816 2.325 18.968 1.00 69.12 94 GLU A CA 1
ATOM 744 C C . GLU A 1 94 ? -7.715 1.518 18.272 1.00 69.12 94 GLU A C 1
ATOM 746 O O . GLU A 1 94 ? -7.114 0.598 18.847 1.00 69.12 94 GLU A O 1
ATOM 751 N N . LEU A 1 95 ? -7.415 1.911 17.036 1.00 57.81 95 LEU A N 1
ATOM 752 C CA . LEU A 1 95 ? -6.260 1.474 16.259 1.00 57.81 95 LEU A CA 1
ATOM 753 C C . LEU A 1 95 ? -5.157 2.546 16.362 1.00 57.81 95 LEU A C 1
ATOM 755 O O . LEU A 1 95 ? -5.394 3.731 16.121 1.00 57.81 95 LEU A O 1
ATOM 759 N N . ASP A 1 96 ? -3.937 2.157 16.746 1.00 51.38 96 ASP A N 1
ATOM 760 C CA . ASP A 1 96 ? -2.834 3.100 17.019 1.00 51.38 96 ASP A CA 1
ATOM 761 C C . ASP A 1 96 ? -1.887 3.328 15.819 1.00 51.38 96 ASP A C 1
ATOM 763 O O . ASP A 1 96 ? -1.670 2.434 15.012 1.00 51.38 96 ASP A O 1
ATOM 767 N N . VAL A 1 97 ? -1.217 4.489 15.817 1.00 41.31 97 VAL A N 1
ATOM 768 C CA . VAL A 1 97 ? -0.082 4.997 15.007 1.00 41.31 97 VAL A CA 1
ATOM 769 C C . VAL A 1 97 ? 0.987 3.980 14.740 1.00 41.31 97 VAL A C 1
ATOM 771 O O . VAL A 1 97 ? 1.497 3.878 13.629 1.00 41.31 97 VAL A O 1
ATOM 774 N N . LYS A 1 98 ? 1.377 3.246 15.779 1.00 45.34 98 LYS A N 1
ATOM 775 C CA . LYS A 1 98 ? 2.425 2.240 15.639 1.00 45.34 98 LYS A CA 1
ATOM 776 C C . LYS A 1 98 ? 1.965 1.102 14.720 1.00 45.34 98 LYS A C 1
ATOM 778 O O . LYS A 1 98 ? 2.795 0.323 14.239 1.00 45.34 98 LYS A O 1
ATOM 783 N N . TYR A 1 99 ? 0.663 1.031 14.466 1.00 56.34 99 TYR A N 1
ATOM 784 C CA . TYR A 1 99 ? -0.002 -0.132 13.954 1.00 56.34 99 TYR A CA 1
ATOM 785 C C . TYR A 1 99 ? -0.909 0.111 12.753 1.00 56.34 99 TYR A C 1
ATOM 787 O O . TYR A 1 99 ? -1.073 -0.866 12.053 1.00 56.34 99 TYR A O 1
ATOM 795 N N . VAL A 1 100 ? -1.401 1.311 12.412 1.00 60.69 100 VAL A N 1
ATOM 796 C CA . VAL A 1 100 ? -1.891 1.564 11.038 1.00 60.69 100 VAL A CA 1
ATOM 797 C C . VAL A 1 100 ? -0.692 1.440 10.094 1.00 60.69 100 VAL A C 1
ATOM 799 O O . VAL A 1 100 ? 0.148 2.334 10.018 1.00 60.69 100 VAL A O 1
ATOM 802 N N . LYS A 1 101 ? -0.541 0.272 9.460 1.00 76.69 101 LYS A N 1
ATOM 803 C CA . LYS A 1 101 ? 0.636 -0.070 8.645 1.00 76.69 101 LYS A CA 1
ATOM 804 C C . LYS A 1 101 ? 0.415 0.214 7.173 1.00 76.69 101 LYS A C 1
ATOM 806 O O . LYS A 1 101 ? 1.326 0.694 6.509 1.00 76.69 101 LYS A O 1
ATOM 811 N N . TYR A 1 102 ? -0.785 -0.076 6.687 1.00 82.31 102 TYR A N 1
ATOM 812 C CA . TYR A 1 102 ? -1.135 0.099 5.288 1.00 82.31 102 TYR A CA 1
ATOM 813 C C . TYR A 1 102 ? -2.491 0.772 5.198 1.00 82.31 102 TYR A C 1
ATOM 815 O O . TYR A 1 102 ? -3.447 0.357 5.855 1.00 82.31 102 TYR A O 1
ATOM 823 N N . VAL A 1 103 ? -2.565 1.796 4.359 1.00 83.31 103 VAL A N 1
ATOM 824 C CA . VAL A 1 103 ? -3.813 2.433 3.954 1.00 83.31 103 VAL A CA 1
ATOM 825 C C . VAL A 1 103 ? -3.978 2.128 2.479 1.00 83.31 103 VAL A C 1
ATOM 827 O O . VAL A 1 103 ? -3.064 2.349 1.687 1.00 83.31 103 VAL A O 1
ATOM 830 N N . GLY A 1 104 ? -5.112 1.543 2.124 1.00 81.56 104 GLY A N 1
ATOM 831 C CA . GLY A 1 104 ? -5.370 1.172 0.745 1.00 81.56 104 GLY A CA 1
ATOM 832 C C . GLY A 1 104 ? -5.931 2.354 -0.023 1.00 81.56 104 GLY A C 1
ATOM 833 O O . GLY A 1 104 ? -6.887 2.975 0.433 1.00 81.56 104 GLY A O 1
ATOM 834 N N . LEU A 1 105 ? -5.346 2.626 -1.185 1.00 83.75 105 LEU A N 1
ATOM 835 C CA . LEU A 1 105 ? -5.822 3.636 -2.120 1.00 83.75 105 LEU A CA 1
ATOM 836 C C . LEU A 1 105 ? -6.889 3.047 -3.043 1.00 83.75 105 LEU A C 1
ATOM 838 O O . LEU A 1 105 ? -6.685 1.987 -3.636 1.00 83.75 105 LEU A O 1
ATOM 842 N N . ASN A 1 106 ? -8.003 3.755 -3.183 1.00 80.38 106 ASN A N 1
ATOM 843 C CA . ASN A 1 106 ? -9.073 3.463 -4.129 1.00 80.38 106 ASN A CA 1
ATOM 844 C C . ASN A 1 106 ? -9.270 4.645 -5.104 1.00 80.38 106 ASN A C 1
ATOM 846 O O . ASN A 1 106 ? -8.748 5.739 -4.895 1.00 80.38 106 ASN A O 1
ATOM 850 N N . PHE A 1 107 ? -10.069 4.454 -6.163 1.00 83.69 107 PHE A N 1
ATOM 851 C CA . PHE A 1 107 ? -10.356 5.513 -7.149 1.00 83.69 107 PHE A CA 1
ATOM 852 C C . PHE A 1 107 ? -10.972 6.768 -6.514 1.00 83.69 107 PHE A C 1
ATOM 854 O O . PHE A 1 107 ? -10.606 7.885 -6.858 1.00 83.69 107 PHE A O 1
ATOM 861 N N . ILE A 1 108 ? -11.852 6.586 -5.530 1.00 82.12 108 ILE A N 1
ATOM 862 C CA . ILE A 1 108 ? -12.462 7.693 -4.791 1.00 82.12 108 ILE A CA 1
ATOM 863 C C . ILE A 1 108 ? -11.433 8.534 -4.023 1.00 82.12 108 ILE A C 1
ATOM 865 O O . ILE A 1 108 ? -11.618 9.738 -3.919 1.00 82.12 108 ILE A O 1
ATOM 869 N N . ASP A 1 109 ? -10.310 7.962 -3.574 1.00 84.62 109 ASP A N 1
ATOM 870 C CA . ASP A 1 109 ? -9.227 8.744 -2.965 1.00 84.62 109 ASP A CA 1
ATOM 871 C C . ASP A 1 109 ? -8.556 9.665 -3.997 1.00 84.62 109 ASP A C 1
ATOM 873 O O . ASP A 1 109 ? -8.170 10.789 -3.675 1.00 84.62 109 ASP A O 1
ATOM 877 N N . ILE A 1 110 ? -8.480 9.240 -5.263 1.00 86.50 110 ILE A N 1
ATOM 878 C CA . ILE A 1 110 ? -8.033 10.091 -6.377 1.00 86.50 110 ILE A CA 1
ATOM 879 C C . ILE A 1 110 ? -9.068 11.191 -6.626 1.00 86.50 110 ILE A C 1
ATOM 881 O O . ILE A 1 110 ? -8.710 12.360 -6.731 1.00 86.50 110 ILE A 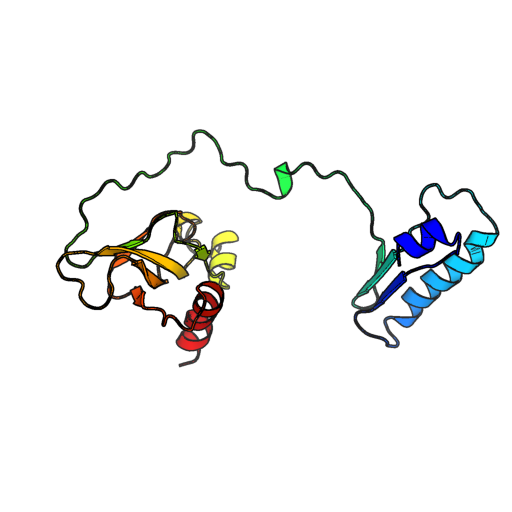O 1
ATOM 885 N N . THR A 1 111 ? -10.356 10.845 -6.666 1.00 85.44 111 THR A N 1
ATOM 886 C CA . THR A 1 111 ? -11.455 11.804 -6.866 1.00 85.44 111 THR A CA 1
ATOM 887 C C . THR A 1 111 ? -11.504 12.864 -5.757 1.00 85.44 111 THR A C 1
ATOM 889 O O . THR A 1 111 ? -11.698 14.044 -6.051 1.00 85.44 111 THR A O 1
ATOM 892 N N . ILE A 1 112 ? -11.252 12.472 -4.503 1.00 84.12 112 ILE A N 1
ATOM 893 C CA . ILE A 1 112 ? -11.108 13.382 -3.357 1.00 84.12 112 ILE A CA 1
ATOM 894 C C . ILE A 1 112 ? -9.861 14.255 -3.515 1.00 84.12 112 ILE A C 1
ATOM 896 O O . ILE A 1 112 ? -9.927 15.467 -3.325 1.00 84.12 112 ILE A O 1
ATOM 900 N N . SER A 1 113 ? -8.730 13.668 -3.915 1.00 83.62 113 SER A N 1
ATOM 901 C CA . SER A 1 113 ? -7.474 14.408 -4.113 1.00 83.62 113 SER A CA 1
ATOM 902 C C . SER A 1 113 ? -7.573 15.460 -5.222 1.00 83.62 113 SER A C 1
ATOM 904 O O . SER A 1 113 ? -6.943 16.510 -5.133 1.00 83.62 113 SER A O 1
ATOM 906 N N . LEU A 1 114 ? -8.386 15.201 -6.249 1.00 86.69 114 LEU A N 1
ATOM 907 C CA . LEU A 1 114 ? -8.679 16.139 -7.335 1.00 86.69 114 LEU A CA 1
ATOM 908 C C . LEU A 1 114 ? -9.748 17.184 -6.967 1.00 86.69 114 LEU A C 1
ATOM 910 O O . LEU A 1 114 ? -10.053 18.046 -7.788 1.00 86.69 114 LEU A O 1
ATOM 914 N N . GLY A 1 115 ? -10.329 17.116 -5.764 1.00 82.56 115 GLY A N 1
ATOM 915 C CA . GLY A 1 115 ? -11.362 18.047 -5.301 1.00 82.56 115 GLY A CA 1
ATOM 916 C C . GLY A 1 115 ? -12.725 17.862 -5.972 1.00 82.56 115 GLY A C 1
ATOM 917 O O . GLY A 1 115 ? -13.554 18.766 -5.932 1.00 82.56 115 GLY A O 1
ATOM 918 N N . VAL A 1 116 ? -12.963 16.711 -6.607 1.00 87.25 116 VAL A N 1
ATOM 919 C CA . VAL A 1 116 ? -14.224 16.419 -7.306 1.00 87.25 116 VAL A CA 1
ATOM 920 C C . VAL A 1 116 ? -15.316 15.989 -6.320 1.00 87.25 116 VAL A C 1
ATOM 922 O O . VAL A 1 116 ? -16.481 16.326 -6.512 1.00 87.25 116 VAL A O 1
ATOM 925 N N . VAL A 1 117 ? -14.952 15.262 -5.256 1.00 80.88 117 VAL A N 1
ATOM 926 C CA . VAL A 1 117 ? -15.872 14.845 -4.182 1.00 80.88 11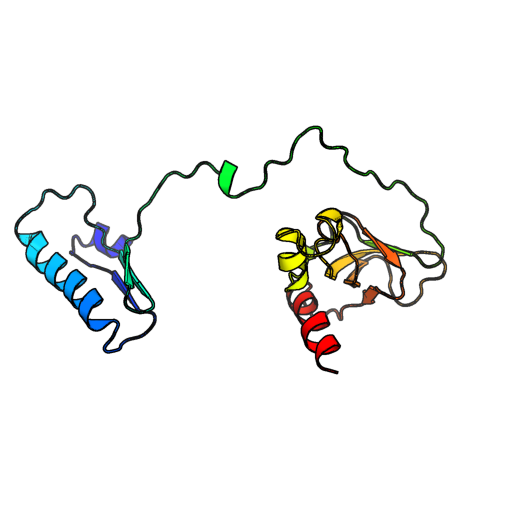7 VAL A CA 1
ATOM 927 C C . VAL A 1 117 ? -15.221 15.018 -2.814 1.00 80.88 117 VAL A C 1
ATOM 929 O O . VAL A 1 117 ? -14.046 14.709 -2.652 1.00 80.88 117 VAL A O 1
ATOM 932 N N . GLY A 1 118 ? -15.991 15.453 -1.815 1.00 80.88 118 GLY A N 1
ATOM 933 C CA . GLY A 1 118 ? -15.512 15.517 -0.433 1.00 80.88 118 GLY A CA 1
ATOM 934 C C . GLY A 1 118 ? -14.358 16.498 -0.205 1.00 80.88 118 GLY A C 1
ATOM 935 O O . GLY A 1 118 ? -14.200 17.478 -0.931 1.00 80.88 118 GLY A O 1
ATOM 936 N N . ASP A 1 119 ? -13.557 16.230 0.825 1.00 83.19 119 ASP A N 1
ATOM 937 C CA . ASP A 1 119 ? -12.354 17.000 1.148 1.00 83.19 119 ASP A CA 1
ATOM 938 C C . ASP A 1 119 ? -11.192 16.089 1.580 1.00 83.19 119 ASP A C 1
ATOM 940 O O . ASP A 1 119 ? -11.378 14.920 1.930 1.00 83.19 119 ASP A O 1
ATOM 944 N N . GLY A 1 120 ? -9.969 16.630 1.581 1.00 78.38 120 GLY A N 1
ATOM 945 C CA . GLY A 1 120 ? -8.749 15.870 1.871 1.00 78.38 120 GLY A CA 1
ATOM 946 C C . GLY A 1 120 ? -8.717 15.178 3.243 1.00 78.38 120 GLY A C 1
ATOM 947 O O . GLY A 1 120 ? -7.944 14.241 3.436 1.00 78.38 120 GLY A O 1
ATOM 948 N N . SER A 1 121 ? -9.561 15.578 4.201 1.00 79.62 121 SER A N 1
ATOM 949 C CA . SER A 1 121 ? -9.666 14.912 5.504 1.00 79.62 121 SER A CA 1
ATOM 950 C C . SER A 1 121 ? -10.324 13.533 5.431 1.00 79.62 121 SER A C 1
ATOM 952 O O . SER A 1 121 ? -10.189 12.756 6.380 1.00 79.62 121 SER A O 1
ATOM 954 N N . GLN A 1 122 ? -10.995 13.226 4.318 1.00 82.06 122 GLN A N 1
ATOM 955 C CA . GLN A 1 122 ? -11.674 11.957 4.063 1.00 82.06 122 GLN A CA 1
ATOM 956 C C . GLN A 1 122 ? -10.775 10.919 3.381 1.00 82.06 122 GLN A C 1
ATOM 958 O O . GLN A 1 122 ? -11.167 9.756 3.293 1.00 82.06 122 GLN A O 1
ATOM 963 N N . LEU A 1 123 ? -9.567 11.307 2.960 1.00 83.50 123 LEU A N 1
ATOM 964 C CA . LEU A 1 123 ? -8.631 10.425 2.270 1.00 83.50 123 LEU A CA 1
ATOM 965 C C . LEU A 1 123 ? -8.235 9.191 3.093 1.00 83.50 123 LEU A C 1
ATOM 967 O O . LEU A 1 123 ? -7.960 9.262 4.297 1.00 83.50 123 LEU A O 1
ATOM 971 N N . GLY A 1 124 ? -8.138 8.064 2.396 1.00 83.81 124 GLY A N 1
ATOM 972 C CA . GLY A 1 124 ? -7.874 6.753 2.958 1.00 83.81 124 GLY A CA 1
ATOM 973 C C . GLY A 1 124 ? -9.157 6.175 3.528 1.00 83.81 124 GLY A C 1
ATOM 974 O O . GLY A 1 124 ? -9.487 6.451 4.676 1.00 83.81 124 GLY A O 1
ATOM 975 N N . LEU A 1 125 ? -9.858 5.362 2.736 1.00 85.69 125 LEU A N 1
ATOM 976 C CA . LEU A 1 125 ? -11.129 4.734 3.127 1.00 85.69 125 LEU A CA 1
ATOM 977 C C . LEU A 1 125 ? -10.987 3.385 3.836 1.00 85.69 125 LEU A C 1
ATOM 979 O O . LEU A 1 125 ? -11.952 2.866 4.399 1.00 85.69 125 LEU A O 1
ATOM 983 N N . LYS A 1 126 ? -9.800 2.786 3.780 1.00 86.94 126 LYS A N 1
ATOM 984 C CA . LYS A 1 126 ? -9.508 1.518 4.444 1.00 86.94 126 LYS A CA 1
ATOM 985 C C . LYS A 1 126 ? -8.087 1.493 4.963 1.00 86.94 126 LYS A C 1
ATOM 987 O O . LYS A 1 126 ? -7.171 1.988 4.304 1.00 86.94 126 LYS A O 1
ATOM 992 N N . CYS A 1 127 ? -7.887 0.850 6.100 1.00 88.56 127 CYS A N 1
ATOM 993 C CA . CYS A 1 127 ? -6.565 0.638 6.658 1.00 88.56 127 CYS A CA 1
ATOM 994 C C . CYS A 1 127 ? -6.450 -0.702 7.375 1.00 88.56 127 CYS A C 1
ATOM 996 O O . CYS A 1 127 ? -7.442 -1.320 7.753 1.00 88.56 127 CYS A O 1
ATOM 998 N N . THR A 1 128 ? -5.218 -1.164 7.544 1.00 89.75 128 THR A N 1
ATOM 999 C CA . THR A 1 128 ? -4.903 -2.340 8.352 1.00 89.75 128 THR A CA 1
ATOM 1000 C C . THR A 1 128 ? -3.966 -1.962 9.475 1.00 89.75 128 THR A C 1
ATOM 1002 O O . THR A 1 128 ? -3.086 -1.107 9.322 1.00 89.75 128 THR A O 1
ATOM 1005 N N . GLY A 1 129 ? -4.134 -2.642 10.602 1.00 89.12 129 GLY A N 1
ATOM 1006 C CA . GLY A 1 129 ? -3.240 -2.489 11.718 1.00 89.12 129 GLY A CA 1
ATOM 1007 C C . GLY A 1 129 ? -3.393 -3.486 12.839 1.00 89.12 129 GLY A C 1
ATOM 1008 O O . GLY A 1 129 ? -3.848 -4.600 12.628 1.00 89.12 129 GLY A O 1
ATOM 1009 N N . ILE A 1 130 ? -2.944 -3.090 14.024 1.00 89.88 130 ILE A N 1
ATOM 1010 C CA . ILE A 1 130 ? -3.002 -3.877 15.255 1.00 89.88 130 ILE A CA 1
ATOM 1011 C C . ILE A 1 130 ? -3.889 -3.135 16.247 1.00 89.88 130 ILE A C 1
ATOM 1013 O O . ILE A 1 130 ? -3.718 -1.931 16.472 1.00 89.88 130 ILE A O 1
ATOM 1017 N N . VAL A 1 131 ? -4.817 -3.868 16.848 1.00 89.88 131 VAL A N 1
ATOM 1018 C CA . VAL A 1 131 ? -5.749 -3.351 17.847 1.00 89.88 131 VAL A CA 1
ATOM 1019 C C . VAL A 1 131 ? -4.987 -2.940 19.100 1.00 89.88 131 VAL A C 1
ATOM 1021 O O . VAL A 1 131 ? -4.196 -3.714 19.640 1.00 89.88 131 VAL A O 1
ATOM 1024 N N . ARG A 1 132 ? -5.219 -1.715 19.580 1.00 87.25 132 ARG A N 1
ATOM 1025 C CA . ARG A 1 132 ? -4.576 -1.210 20.799 1.00 87.25 132 ARG A CA 1
ATOM 1026 C C . ARG A 1 132 ? -5.490 -1.332 22.005 1.00 87.25 132 ARG A C 1
ATOM 1028 O O . ARG A 1 132 ? -5.065 -1.803 23.056 1.00 87.25 132 ARG A O 1
ATOM 1035 N N . ARG A 1 133 ? -6.717 -0.840 21.866 1.00 85.69 133 ARG A N 1
ATOM 1036 C CA . ARG A 1 133 ? -7.738 -0.832 22.911 1.00 85.69 133 ARG A CA 1
ATOM 1037 C C . ARG A 1 133 ? -9.086 -1.096 22.269 1.00 85.69 133 ARG A C 1
ATOM 1039 O O . ARG A 1 133 ? -9.311 -0.737 21.116 1.00 85.69 133 ARG A O 1
ATOM 1046 N N . VAL A 1 134 ? -9.957 -1.704 23.050 1.00 88.81 134 VAL A N 1
ATOM 1047 C CA . VAL A 1 134 ? -11.328 -2.009 22.668 1.00 88.81 134 VAL A CA 1
ATOM 1048 C C . VAL A 1 134 ? -12.250 -1.478 23.758 1.00 88.81 134 VAL A C 1
ATOM 1050 O O . VAL A 1 134 ? -11.846 -1.402 24.925 1.00 88.81 134 VAL A O 1
ATOM 1053 N N . GLY A 1 135 ? -13.439 -1.043 23.365 1.00 84.31 135 GLY A N 1
ATOM 1054 C CA . GLY A 1 135 ? -14.513 -0.681 24.272 1.00 84.31 135 GLY A CA 1
ATOM 1055 C C . GLY A 1 135 ? -15.015 -1.898 25.046 1.00 84.31 135 GLY A C 1
ATOM 1056 O O . GLY A 1 135 ? -14.740 -3.044 24.694 1.00 84.31 135 GLY A O 1
ATOM 1057 N N . SER A 1 136 ? -15.730 -1.651 26.140 1.00 86.31 136 SER A N 1
ATOM 1058 C CA . SER A 1 136 ? -16.178 -2.706 27.055 1.00 86.31 136 SER A CA 1
ATOM 1059 C C . SER A 1 136 ? -17.191 -3.683 26.453 1.00 86.31 136 SER A C 1
ATOM 1061 O O . SER A 1 136 ? -17.371 -4.753 27.021 1.00 86.31 136 SER A O 1
ATOM 1063 N N . ALA A 1 137 ? -17.871 -3.309 25.365 1.00 85.12 137 ALA A N 1
ATOM 1064 C CA . ALA A 1 137 ? -18.866 -4.140 24.688 1.00 85.12 137 ALA A CA 1
ATOM 1065 C C . ALA A 1 137 ? -18.305 -4.882 23.461 1.00 85.12 137 ALA A C 1
ATOM 1067 O O . ALA A 1 137 ? -19.025 -5.651 22.835 1.00 85.12 137 ALA A O 1
ATOM 1068 N N . VAL A 1 138 ? -17.028 -4.669 23.123 1.00 86.56 138 VAL A N 1
ATOM 1069 C CA . VAL A 1 138 ? -16.393 -5.287 21.955 1.00 86.56 138 VAL A CA 1
ATOM 1070 C C . VAL A 1 138 ? -15.868 -6.676 22.309 1.00 86.56 138 VAL A C 1
ATOM 1072 O O . VAL A 1 138 ? -14.991 -6.814 23.165 1.00 86.56 138 VAL A O 1
ATOM 1075 N N . GLU A 1 139 ? -16.353 -7.702 21.611 1.00 88.50 139 GLU A N 1
ATOM 1076 C CA . GLU A 1 139 ? -16.040 -9.107 21.924 1.00 88.50 139 GLU A CA 1
ATOM 1077 C C . GLU A 1 139 ? -15.219 -9.827 20.838 1.00 88.50 139 GLU A C 1
ATOM 1079 O O . GLU A 1 139 ? -14.457 -10.748 21.142 1.00 88.50 139 GLU A O 1
ATOM 1084 N N . HIS A 1 140 ? -15.327 -9.428 19.564 1.00 86.44 140 HIS A N 1
ATOM 1085 C CA . HIS A 1 140 ? -14.725 -10.162 18.433 1.00 86.44 140 HIS A CA 1
ATOM 1086 C C . HIS A 1 140 ? -13.272 -9.795 18.123 1.00 86.44 140 HIS A C 1
ATOM 1088 O O . HIS A 1 140 ? -12.613 -10.497 17.349 1.00 86.44 140 HIS A O 1
ATOM 1094 N N . VAL A 1 141 ? -12.755 -8.716 18.708 1.00 89.12 141 VAL A N 1
ATOM 1095 C CA . VAL A 1 141 ? -11.348 -8.316 18.592 1.00 89.12 141 VAL A CA 1
ATOM 1096 C C . VAL A 1 141 ? -10.751 -8.017 19.960 1.00 89.12 141 VAL A C 1
ATOM 1098 O O . VAL A 1 141 ? -11.435 -7.569 20.875 1.00 89.12 141 VAL A O 1
ATOM 1101 N N . LYS A 1 142 ? -9.439 -8.210 20.094 1.00 90.62 142 LYS A N 1
ATOM 1102 C CA . LYS A 1 142 ? -8.700 -7.901 21.326 1.00 90.62 142 LYS A CA 1
ATOM 1103 C C . LYS A 1 142 ? -7.414 -7.129 21.041 1.00 90.62 142 LYS A C 1
ATOM 1105 O O . LYS A 1 142 ? -6.869 -7.238 19.940 1.00 90.62 142 LYS A O 1
ATOM 1110 N N . PRO A 1 143 ? -6.880 -6.384 22.027 1.00 91.44 143 PRO A N 1
ATOM 1111 C CA . PRO A 1 143 ? -5.557 -5.782 21.921 1.00 91.44 143 PRO A CA 1
ATOM 1112 C C . PRO A 1 143 ? -4.498 -6.788 21.446 1.00 91.44 143 PRO A C 1
ATOM 1114 O O . PRO A 1 143 ? -4.404 -7.894 21.973 1.00 91.44 143 PRO A O 1
ATOM 1117 N N . GLY A 1 144 ? -3.704 -6.396 20.449 1.00 89.75 144 GLY A N 1
ATOM 1118 C CA . GLY A 1 144 ? -2.689 -7.240 19.813 1.00 89.75 144 GLY A CA 1
ATOM 1119 C C . GLY A 1 144 ? -3.149 -7.969 18.546 1.00 89.75 144 GLY A C 1
ATOM 1120 O O . GLY A 1 144 ? -2.294 -8.404 17.775 1.00 89.75 144 GLY A O 1
ATOM 1121 N N . ASP A 1 145 ? -4.454 -8.056 18.274 1.00 91.00 145 ASP A N 1
ATOM 1122 C CA . ASP A 1 145 ? -4.951 -8.669 17.039 1.00 91.00 145 ASP A CA 1
ATOM 1123 C C . ASP A 1 145 ? -4.614 -7.816 15.810 1.00 91.00 145 ASP A C 1
ATOM 1125 O O . ASP A 1 145 ? -4.714 -6.586 15.843 1.00 91.00 145 ASP A O 1
ATOM 1129 N N . LYS A 1 146 ? -4.286 -8.479 14.694 1.00 91.38 146 LYS A N 1
ATOM 1130 C CA . LYS A 1 146 ? -4.290 -7.847 13.371 1.00 91.38 146 LYS A CA 1
ATOM 1131 C C . LYS A 1 146 ? -5.736 -7.542 12.981 1.00 91.38 146 LYS A C 1
ATOM 1133 O O . LYS A 1 146 ? -6.594 -8.415 13.080 1.00 91.38 146 LYS A O 1
ATOM 1138 N N . ALA A 1 147 ? -6.001 -6.335 12.504 1.00 89.81 147 ALA A N 1
ATOM 1139 C CA . ALA A 1 147 ? -7.329 -5.894 12.117 1.00 89.81 147 ALA A CA 1
ATOM 1140 C C . ALA A 1 147 ? -7.310 -5.060 10.836 1.00 89.81 147 ALA A C 1
ATOM 1142 O O . ALA A 1 147 ? -6.350 -4.354 10.528 1.00 89.81 147 ALA A O 1
ATOM 1143 N N . LEU A 1 148 ? -8.403 -5.155 10.099 1.00 88.56 148 LEU A N 1
ATOM 1144 C CA . LEU A 1 148 ? -8.747 -4.352 8.944 1.00 88.56 148 LEU A CA 1
ATOM 1145 C C . LEU A 1 148 ? -9.913 -3.449 9.334 1.00 88.56 148 LEU A C 1
ATOM 1147 O O . LEU A 1 148 ? -10.882 -3.918 9.921 1.00 88.56 148 LEU A O 1
ATOM 1151 N N . ALA A 1 149 ? -9.851 -2.187 8.942 1.00 86.50 149 ALA A N 1
ATOM 1152 C CA . ALA A 1 149 ? -10.895 -1.221 9.203 1.00 86.50 149 ALA A CA 1
ATOM 1153 C C . ALA A 1 149 ? -11.305 -0.456 7.951 1.00 86.50 149 ALA A C 1
ATOM 1155 O O . ALA A 1 149 ? -10.466 -0.122 7.110 1.00 86.50 149 ALA A O 1
ATOM 1156 N N . PHE A 1 150 ? -12.588 -0.115 7.882 1.00 83.88 150 PHE A N 1
ATOM 1157 C CA . PHE A 1 150 ? -13.123 0.851 6.931 1.00 83.88 150 PHE A CA 1
ATOM 1158 C C . PHE A 1 150 ? -13.402 2.157 7.662 1.00 83.88 150 PHE A C 1
ATOM 1160 O O . PHE A 1 150 ? -14.236 2.203 8.557 1.00 83.88 150 PHE A O 1
ATOM 1167 N N . SER A 1 151 ? -12.697 3.219 7.300 1.00 80.56 151 SER A N 1
ATOM 1168 C CA . SER A 1 151 ? -12.873 4.537 7.905 1.00 80.56 151 SER A CA 1
ATOM 1169 C C . SER A 1 151 ? -12.459 5.590 6.907 1.00 80.56 151 SER A C 1
ATOM 1171 O O . SER A 1 151 ? -11.398 5.462 6.307 1.00 80.56 151 SER A O 1
ATOM 1173 N N . CYS A 1 152 ? -13.235 6.663 6.784 1.00 79.75 152 CYS A N 1
ATOM 1174 C CA . CYS A 1 152 ? -12.763 7.863 6.105 1.00 79.75 152 CYS A CA 1
ATOM 1175 C C . CYS A 1 152 ? -11.627 8.501 6.914 1.00 79.75 152 CYS A C 1
ATOM 1177 O O . CYS A 1 152 ? -11.628 8.453 8.150 1.00 79.75 152 CYS A O 1
ATOM 1179 N N . GLY A 1 153 ? -10.663 9.113 6.230 1.00 80.19 153 GLY A N 1
ATOM 1180 C CA . GLY A 1 153 ? -9.567 9.816 6.893 1.00 80.19 153 GLY A CA 1
ATOM 1181 C C . GLY A 1 153 ? -8.539 8.891 7.542 1.00 80.19 153 GLY A C 1
ATOM 1182 O O . GLY A 1 153 ? -7.953 9.258 8.565 1.00 80.19 153 GLY A O 1
ATOM 1183 N N . SER A 1 154 ? -8.327 7.699 6.979 1.00 83.25 154 SER A N 1
ATOM 1184 C CA . SER A 1 154 ? -7.378 6.702 7.482 1.00 83.25 154 SER A CA 1
ATOM 1185 C C . SER A 1 154 ? -5.911 7.055 7.231 1.00 83.25 154 SER A C 1
ATOM 1187 O O . SER A 1 154 ? -5.043 6.374 7.774 1.00 83.25 154 SER A O 1
ATOM 1189 N N . PHE A 1 155 ? -5.596 8.126 6.485 1.00 79.88 155 PHE A N 1
ATOM 1190 C CA . PHE A 1 155 ? -4.247 8.728 6.436 1.00 79.88 155 PHE A CA 1
ATOM 1191 C C . PHE A 1 155 ? -3.890 9.450 7.732 1.00 79.88 155 PHE A C 1
ATOM 1193 O O . PHE A 1 155 ? -3.567 10.637 7.793 1.00 79.88 155 PHE A O 1
ATOM 1200 N N . ARG A 1 156 ? -3.967 8.694 8.812 1.00 76.88 156 ARG A N 1
ATOM 1201 C CA . ARG A 1 156 ? -3.642 9.100 10.154 1.00 76.88 156 ARG A CA 1
ATOM 1202 C C . ARG A 1 156 ? -2.866 7.982 10.776 1.00 76.88 156 ARG A C 1
ATOM 1204 O O . ARG A 1 156 ? -2.856 6.831 10.356 1.00 76.88 156 ARG A O 1
ATOM 1211 N N . THR A 1 157 ? -2.228 8.376 11.842 1.00 75.81 157 THR A N 1
ATOM 1212 C CA . THR A 1 157 ? -1.499 7.460 12.653 1.00 75.81 157 THR A CA 1
ATOM 1213 C C . THR A 1 157 ? -2.486 6.704 13.563 1.00 75.81 157 THR A C 1
ATOM 1215 O O . THR A 1 157 ? -2.540 5.484 13.536 1.00 75.81 157 THR A O 1
ATOM 1218 N N . ARG A 1 158 ? -3.343 7.404 14.314 1.00 78.06 158 ARG A N 1
ATOM 1219 C CA . ARG A 1 158 ? -4.377 6.812 15.185 1.00 78.06 158 ARG A CA 1
ATOM 1220 C C . ARG A 1 158 ? -5.759 6.997 14.586 1.00 78.06 158 ARG A C 1
ATOM 1222 O O . ARG A 1 158 ? -6.070 8.109 14.153 1.00 78.06 158 ARG A O 1
ATOM 1229 N N . ILE A 1 159 ? -6.595 5.964 14.673 1.00 80.69 159 ILE A N 1
ATOM 1230 C CA . ILE A 1 159 ? -8.028 6.067 14.392 1.00 80.69 159 ILE A CA 1
ATOM 1231 C C . ILE A 1 159 ? -8.837 5.376 15.492 1.00 80.69 159 ILE A C 1
ATOM 1233 O O . ILE A 1 159 ? -8.450 4.324 15.995 1.00 80.69 159 ILE A O 1
ATOM 1237 N N . ILE A 1 160 ? -9.956 5.988 15.870 1.00 84.81 160 ILE A N 1
ATOM 1238 C CA . ILE A 1 160 ? -10.984 5.362 16.702 1.00 84.81 160 ILE A CA 1
ATOM 1239 C C . ILE A 1 160 ? -12.165 5.121 15.774 1.00 84.81 160 ILE A C 1
ATOM 1241 O O . ILE A 1 160 ? -12.588 6.041 15.073 1.00 84.81 160 ILE A O 1
ATOM 1245 N N . ILE A 1 161 ? -12.632 3.883 15.722 1.00 82.56 161 ILE A N 1
ATOM 1246 C CA . ILE A 1 161 ? -13.670 3.427 14.800 1.00 82.56 161 ILE A CA 1
ATOM 1247 C C . ILE A 1 161 ? -14.693 2.586 15.544 1.00 82.56 161 ILE A C 1
ATOM 1249 O O . ILE A 1 161 ? -14.395 2.017 16.589 1.00 82.56 161 ILE A O 1
ATOM 1253 N N . SER A 1 162 ? -15.888 2.463 14.978 1.00 84.19 162 SER A N 1
ATOM 1254 C CA . SER A 1 162 ? -16.863 1.504 15.485 1.00 84.19 162 SER A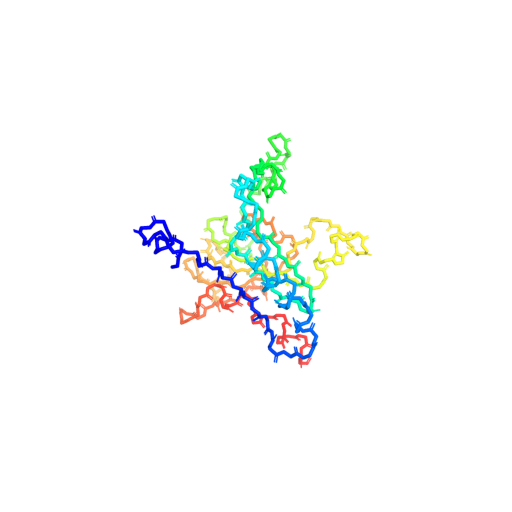 CA 1
ATOM 1255 C C . SER A 1 162 ? -16.385 0.074 15.248 1.00 84.19 162 SER A C 1
ATOM 1257 O O . SER A 1 162 ? -15.806 -0.249 14.208 1.00 84.19 162 SER A O 1
ATOM 1259 N N . GLU A 1 163 ? -16.697 -0.808 16.189 1.00 81.56 163 GLU A N 1
ATOM 1260 C CA . GLU A 1 163 ? -16.411 -2.231 16.070 1.00 81.56 163 GLU A CA 1
ATOM 1261 C C . GLU A 1 163 ? -17.063 -2.922 14.861 1.00 81.56 163 GLU A C 1
ATOM 1263 O O . GLU A 1 163 ? -16.518 -3.887 14.328 1.00 81.56 163 GLU A O 1
ATOM 1268 N N . ARG A 1 164 ? -18.158 -2.352 14.342 1.00 82.81 164 ARG A N 1
ATOM 1269 C CA . ARG A 1 164 ? -18.923 -2.863 13.190 1.00 82.81 164 ARG A CA 1
ATOM 1270 C C . ARG A 1 164 ? -18.192 -2.749 11.856 1.00 82.81 164 ARG A C 1
ATOM 1272 O O . ARG A 1 164 ? -18.536 -3.437 10.902 1.00 82.81 164 ARG A O 1
ATOM 1279 N N . ILE A 1 165 ? -17.220 -1.846 11.780 1.00 83.75 165 ILE A N 1
ATOM 1280 C CA . ILE A 1 165 ? -16.419 -1.561 10.580 1.00 83.75 165 ILE A CA 1
ATOM 1281 C C . ILE A 1 165 ? -14.967 -2.017 10.759 1.00 83.75 165 ILE A C 1
ATOM 1283 O O . ILE A 1 165 ? -14.090 -1.600 10.002 1.00 83.75 165 ILE A O 1
ATOM 1287 N N . CYS A 1 166 ? -14.720 -2.869 11.758 1.00 86.44 166 CYS A N 1
ATOM 1288 C CA . CYS A 1 166 ? -13.424 -3.429 12.101 1.00 86.44 166 CYS A CA 1
ATOM 1289 C C . CYS A 1 166 ? -13.493 -4.959 12.099 1.00 86.44 166 CYS A C 1
ATOM 1291 O O . CYS A 1 166 ? -14.327 -5.564 12.771 1.00 86.44 166 CYS A O 1
ATOM 1293 N N . PHE A 1 167 ? -12.583 -5.589 11.366 1.00 88.75 167 PHE A N 1
ATOM 1294 C CA . PHE A 1 167 ? -12.560 -7.027 11.142 1.00 88.75 167 PHE A CA 1
ATOM 1295 C C . PHE A 1 167 ? -11.201 -7.596 11.519 1.00 88.75 167 PHE A C 1
ATOM 1297 O O . PHE A 1 167 ? -10.164 -7.092 11.086 1.00 88.75 167 PHE A O 1
ATOM 1304 N N . LYS A 1 168 ? -11.195 -8.679 12.297 1.00 90.88 168 LYS A N 1
ATOM 1305 C CA . LYS A 1 168 ? -9.970 -9.407 12.619 1.00 90.88 168 LYS A CA 1
ATOM 1306 C C . LYS A 1 168 ? -9.371 -10.030 11.358 1.00 90.88 168 LYS A C 1
ATOM 1308 O O . LYS A 1 168 ? -10.062 -10.693 10.589 1.00 90.88 168 LYS A O 1
ATOM 1313 N N . ILE A 1 169 ? -8.069 -9.850 11.177 1.00 90.00 169 ILE A N 1
ATOM 1314 C CA . ILE A 1 169 ? -7.284 -10.506 10.135 1.00 90.00 169 ILE A CA 1
ATOM 1315 C C . ILE A 1 169 ? -6.723 -11.801 10.723 1.00 90.00 169 ILE A C 1
ATOM 1317 O O . ILE A 1 169 ? -6.094 -11.790 11.782 1.00 90.00 169 ILE A O 1
ATOM 1321 N N . ASP A 1 170 ? -6.943 -12.912 10.021 1.00 89.12 170 ASP A N 1
ATOM 1322 C CA . ASP A 1 170 ? -6.361 -14.214 10.356 1.00 89.12 170 ASP A CA 1
ATOM 1323 C C . ASP A 1 170 ? -4.822 -14.123 10.376 1.00 89.12 170 ASP A C 1
ATOM 1325 O O . ASP A 1 170 ? -4.212 -13.457 9.535 1.00 89.12 170 ASP A O 1
ATOM 1329 N N . GLU A 1 171 ? -4.179 -14.791 11.334 1.00 87.62 171 GLU A N 1
ATOM 1330 C CA . GLU A 1 171 ? -2.729 -14.741 11.529 1.00 87.62 171 GLU A CA 1
ATOM 1331 C C . GLU A 1 171 ? -1.944 -15.123 10.271 1.00 87.62 171 GLU A C 1
ATOM 1333 O O . GLU A 1 171 ? -0.874 -14.545 10.038 1.00 87.62 171 GLU A O 1
ATOM 1338 N N . LYS A 1 172 ? -2.512 -16.012 9.438 1.00 89.81 172 LYS A N 1
ATOM 1339 C CA . LYS A 1 172 ? -1.930 -16.473 8.167 1.00 89.81 172 LYS A CA 1
ATOM 1340 C C . LYS A 1 172 ? -1.770 -15.373 7.117 1.00 89.81 172 LYS A C 1
ATOM 1342 O O . LYS A 1 172 ? -0.973 -15.532 6.196 1.00 89.81 172 LYS A O 1
ATOM 1347 N N . TYR A 1 173 ? -2.503 -14.265 7.239 1.00 86.75 173 TYR A N 1
ATOM 1348 C CA . TYR A 1 173 ? -2.401 -13.141 6.315 1.00 86.75 173 TYR A CA 1
ATOM 1349 C C . TYR A 1 173 ? -1.517 -12.024 6.881 1.00 86.75 173 TYR A C 1
ATOM 1351 O O . TYR A 1 173 ? -1.513 -11.699 8.078 1.00 86.75 173 TYR A O 1
ATOM 1359 N N . SER A 1 174 ? -0.736 -11.411 5.994 1.00 89.25 174 SER A N 1
ATOM 1360 C CA . SER A 1 174 ? -0.026 -10.173 6.302 1.00 89.25 174 SER A CA 1
ATOM 1361 C C . SER A 1 174 ? -1.002 -8.990 6.269 1.00 89.25 174 SER A C 1
ATOM 1363 O O . SER A 1 174 ? -2.049 -9.043 5.621 1.00 89.25 174 SER A O 1
ATOM 1365 N N . LEU A 1 175 ? -0.655 -7.901 6.961 1.00 87.75 175 LEU A N 1
ATOM 1366 C CA . LEU A 1 175 ? -1.434 -6.657 6.909 1.00 87.75 175 LEU A CA 1
ATOM 1367 C C . LEU A 1 175 ? -1.480 -6.090 5.475 1.00 87.75 175 LEU A C 1
ATOM 1369 O O . LEU A 1 175 ? -2.511 -5.590 5.036 1.00 87.75 175 LEU A O 1
ATOM 1373 N N . GLU A 1 176 ? -0.386 -6.243 4.726 1.00 87.44 176 GLU A N 1
ATOM 1374 C CA . GLU A 1 176 ? -0.282 -5.832 3.323 1.00 87.44 176 GLU A CA 1
ATOM 1375 C C . GLU A 1 176 ? -1.218 -6.630 2.411 1.00 87.44 176 GLU A C 1
ATOM 1377 O O . GLU A 1 176 ? -1.947 -6.064 1.601 1.00 87.44 176 GLU A O 1
ATOM 1382 N N . SER A 1 177 ? -1.265 -7.954 2.558 1.00 85.94 177 SER A N 1
ATOM 1383 C CA . SER A 1 177 ? -2.185 -8.768 1.766 1.00 85.94 177 SER A CA 1
ATOM 1384 C C . SER A 1 177 ? -3.635 -8.490 2.157 1.00 85.94 177 SER A C 1
ATOM 1386 O O . SER A 1 177 ? -4.497 -8.421 1.291 1.00 85.94 177 SER A O 1
ATOM 1388 N N . ALA A 1 178 ? -3.918 -8.270 3.442 1.00 85.50 178 ALA A N 1
ATOM 1389 C CA . ALA A 1 178 ? -5.275 -8.023 3.917 1.00 85.50 178 ALA A CA 1
ATOM 1390 C C . ALA A 1 178 ? -5.861 -6.679 3.450 1.00 85.50 178 ALA A C 1
ATOM 1392 O O . ALA A 1 178 ? -7.073 -6.584 3.268 1.00 85.50 178 ALA A O 1
ATOM 1393 N N . ILE A 1 179 ? -5.038 -5.645 3.217 1.00 85.88 179 ILE A N 1
ATOM 1394 C CA . ILE A 1 179 ? -5.537 -4.338 2.756 1.00 85.88 179 ILE A CA 1
ATOM 1395 C C . ILE A 1 179 ? -6.049 -4.371 1.302 1.00 85.88 179 ILE A C 1
ATOM 1397 O O . ILE A 1 179 ? -6.853 -3.519 0.906 1.00 85.88 179 ILE A O 1
ATOM 1401 N N . THR A 1 180 ? -5.639 -5.354 0.493 1.00 81.06 180 THR A N 1
ATOM 1402 C CA . THR A 1 180 ? -6.034 -5.455 -0.927 1.00 81.06 180 THR A CA 1
ATOM 1403 C C . THR A 1 180 ? -7.424 -6.072 -1.109 1.00 81.06 180 THR A C 1
ATOM 1405 O O . THR A 1 180 ? -8.203 -5.597 -1.933 1.00 81.06 180 THR A O 1
ATOM 1408 N N . ILE A 1 181 ? -7.777 -7.039 -0.262 1.00 70.69 181 ILE A N 1
ATOM 1409 C CA . ILE A 1 181 ? -9.041 -7.795 -0.240 1.00 70.69 181 ILE A CA 1
ATOM 1410 C C . ILE A 1 181 ? -10.327 -6.933 -0.247 1.00 70.69 181 ILE A C 1
ATOM 1412 O O . ILE A 1 181 ? -11.232 -7.213 -1.030 1.00 70.69 181 ILE A O 1
ATOM 1416 N N . PRO A 1 182 ? -10.495 -5.882 0.572 1.00 58.50 182 PRO A N 1
ATOM 1417 C CA . PRO A 1 182 ? -11.838 -5.566 1.060 1.00 58.50 182 PRO A CA 1
ATOM 1418 C C . PRO A 1 182 ? -12.683 -4.711 0.125 1.00 58.50 182 PRO A C 1
ATOM 1420 O O . PRO A 1 182 ? -13.892 -4.693 0.282 1.00 58.50 182 PRO A O 1
ATOM 1423 N N . TYR A 1 183 ? -12.081 -3.991 -0.826 1.00 53.28 183 TYR A N 1
ATOM 1424 C CA . TYR A 1 183 ? -12.846 -3.118 -1.729 1.00 53.28 183 TYR A CA 1
ATOM 1425 C C . TYR A 1 183 ? -13.155 -3.819 -3.050 1.00 53.28 183 TYR A C 1
ATOM 1427 O O . TYR A 1 183 ? -14.306 -3.843 -3.453 1.00 53.28 183 TYR A O 1
ATOM 1435 N N . ALA A 1 184 ? -12.168 -4.490 -3.659 1.00 54.59 184 ALA A N 1
ATOM 1436 C CA . ALA A 1 184 ? -12.390 -5.248 -4.890 1.00 54.59 184 ALA A CA 1
ATOM 1437 C C . ALA A 1 184 ? -13.437 -6.362 -4.715 1.00 54.59 184 ALA A C 1
ATOM 1439 O O . ALA A 1 184 ? -14.215 -6.610 -5.628 1.00 54.59 184 ALA A O 1
ATOM 1440 N N . TYR A 1 185 ? -13.484 -7.003 -3.540 1.00 52.84 185 TYR A N 1
ATOM 1441 C CA . TYR A 1 185 ? -14.455 -8.064 -3.269 1.00 52.84 185 TYR A CA 1
ATOM 1442 C C . TYR A 1 185 ? -15.831 -7.547 -2.831 1.00 52.84 185 TYR A C 1
ATOM 1444 O O . TYR A 1 185 ? -16.825 -8.147 -3.213 1.00 52.84 185 TYR A O 1
ATOM 1452 N N . THR A 1 186 ? -15.931 -6.452 -2.064 1.00 51.06 186 THR A N 1
ATOM 1453 C CA . THR A 1 186 ? -17.248 -5.944 -1.616 1.00 51.06 186 THR A CA 1
ATOM 1454 C C . THR A 1 186 ? -18.001 -5.188 -2.704 1.00 51.06 186 THR A C 1
ATOM 1456 O O . THR A 1 186 ? -19.223 -5.223 -2.703 1.00 51.06 186 THR A O 1
ATOM 1459 N N . THR A 1 187 ? -17.310 -4.549 -3.656 1.00 52.59 187 THR A N 1
ATOM 1460 C CA . THR A 1 187 ? -17.962 -3.912 -4.816 1.00 52.59 187 THR A CA 1
ATOM 1461 C C . THR A 1 187 ? -18.373 -4.903 -5.904 1.00 52.59 187 THR A C 1
ATOM 1463 O O . THR A 1 187 ? -19.069 -4.515 -6.834 1.00 52.59 187 THR A O 1
ATOM 1466 N N . ALA A 1 188 ? -17.882 -6.145 -5.842 1.00 52.03 188 ALA A N 1
ATOM 1467 C CA . ALA A 1 188 ? -18.137 -7.179 -6.844 1.00 52.03 188 ALA A CA 1
ATOM 1468 C C . ALA A 1 188 ? -19.300 -8.123 -6.484 1.00 52.03 188 ALA A C 1
ATOM 1470 O O . ALA A 1 188 ? -19.624 -8.990 -7.296 1.00 52.03 188 ALA A O 1
ATOM 1471 N N . ILE A 1 189 ? -19.893 -7.979 -5.291 1.00 43.91 189 ILE A N 1
ATOM 1472 C CA . ILE A 1 189 ? -21.086 -8.724 -4.849 1.00 43.91 189 ILE A CA 1
ATOM 1473 C C . ILE A 1 189 ? -22.345 -7.935 -5.202 1.00 43.91 189 ILE A C 1
ATOM 1475 O O . ILE A 1 189 ? -22.346 -6.705 -4.971 1.00 43.91 189 ILE A O 1
#

Radius of gyration: 25.62 Å; chains: 1; bounding box: 58×40×62 Å

pLDDT: mean 74.92, std 14.76, range [41.31, 91.44]

Organism: Petromyces alliaceus (NCBI:txid209559)

Foldseek 3Di:
DVVCCVPVVDLAAEEAEPDDDPLQVVVVVVVVVLVVCCVPDVPDPPPQRYWYADSSDIDGDDDDPDDCPVVDPPPPDPDDDPDPDDDAAQQKWKFALVWQPDFDDDVVLVCQVVVNDDHNQQHGQKTKTATCDHHNNQDQDDGGFIKIFGGGNSPDSMDMDGSVRIDTDDPPDDRVRVNVPDPVPVVVD

Secondary structure (DSSP, 8-state):
-HHHHHHH-----EEEES--STTTHHHHHHHHHHHHHHTT----S----EEEEETTEEEE-------GGGTS----TTS-------PPPTTEEEEPTTT--EEE--HHHHHHHTTSSS-GGG--SEEEEEEEEE-TT--S--TT-EEEEE-TT--SS-EEEEGGGEEEPPTTS-HHHHHHHHHHHHTT-

InterPro domains:
  IPR011032 GroES-like superfamily [SSF50129] (84-188)
  IPR013154 Alcohol dehydrogenase-like, N-terminal [PF08240] (100-154)
  IPR051397 Zinc-containing alcohol dehydrogenase-like protein [PTHR43677] (90-188)

Sequence (189 aa):
MRTARQELDKDIVTVELDRFDAKSAPALAQVVNKMYDRDIQRVDVFPGYEYAISEGLLHVSSHYWATVNFVTPRFNEGVPKKLSLGALGPDEIELDVKYVKYVGLNFIDITISLGVVGDGSQLGLKCTGIVRRVGSAVEHVKPGDKALAFSCGSFRTRIIISERICFKIDEKYSLESAITIPYAYTTAI